Protein AF-A0A5N5KCK0-F1 (afdb_monomer_lite)

Foldseek 3Di:
DDDDDDDDDDDDDDDDDDDDDDDDDDDDDDDDDDDDDDDDDDDDDDDDDDDDDDDDDDPPQDAAPVRHGDPQDWADDPPPPDPDDTHSYPVVNVVCCLVPVDDPVRQDFAADPDPPDPRRVPTDSDVVVVLCCCCPVVVAPADDPPDDDDLVSNVSGPQDLQWHADNPPRDIDGCVPQNQADPPPRDGHDPSSNCCNVVVPDDDDD

Secondary structure (DSSP, 8-state):
--------------------PPP------PPPPP-------------PPP------------B-TTS-B--SPPB---STT--PPPBSSHHHHHHHHHHHTS-TTTS--B----TT-GGGSS-BSSHHHHHHHHHHTS-BS-PPTT-PPPHHHHHTSB--SSEEE-TTT--EEEHHHHTTB-TTT-PBPPHHHHHHHHTT------

Structure (mmCIF, N/CA/C/O backbone):
data_AF-A0A5N5KCK0-F1
#
_entry.id   AF-A0A5N5KCK0-F1
#
loop_
_atom_site.group_PDB
_atom_site.id
_atom_site.type_symbol
_atom_site.label_atom_id
_atom_site.label_alt_id
_atom_site.label_comp_id
_atom_site.label_asym_id
_atom_site.label_entity_id
_atom_site.label_seq_id
_atom_site.pdbx_PDB_ins_code
_atom_site.Cartn_x
_atom_site.Cartn_y
_atom_site.Cartn_z
_atom_site.occupancy
_atom_site.B_iso_or_equiv
_atom_site.auth_seq_id
_atom_site.auth_comp_id
_atom_site.auth_asym_id
_atom_site.auth_atom_id
_atom_site.pdbx_PDB_model_num
ATOM 1 N N . MET A 1 1 ? -25.016 -56.197 -33.852 1.00 43.62 1 MET A N 1
ATOM 2 C CA . MET A 1 1 ? -23.720 -56.882 -34.022 1.00 43.62 1 MET A CA 1
ATOM 3 C C . MET A 1 1 ? -22.843 -56.450 -32.868 1.00 43.62 1 MET A C 1
ATOM 5 O O . MET A 1 1 ? -22.454 -55.293 -32.803 1.00 43.62 1 MET A O 1
ATOM 9 N N . SER A 1 2 ? -22.693 -57.353 -31.906 1.00 43.19 2 SER A N 1
ATOM 10 C CA . SER A 1 2 ? -21.819 -57.248 -30.739 1.00 43.19 2 SER A CA 1
ATOM 11 C C . SER A 1 2 ? -20.346 -57.239 -31.143 1.00 43.19 2 SER A C 1
ATOM 13 O O . SER A 1 2 ? -20.005 -57.917 -32.108 1.00 43.19 2 SER A O 1
ATOM 15 N N . SER A 1 3 ? -19.508 -56.532 -30.380 1.00 45.16 3 SER A N 1
ATOM 16 C CA . SER A 1 3 ? -18.059 -56.750 -30.138 1.00 45.16 3 SER A CA 1
ATOM 17 C C . SER A 1 3 ? -17.631 -55.660 -29.137 1.00 45.16 3 SER A C 1
ATOM 19 O O . SER A 1 3 ? -17.661 -54.486 -29.485 1.00 45.16 3 SER A O 1
ATOM 21 N N . HIS A 1 4 ? -17.649 -55.908 -27.825 1.00 38.50 4 HIS A N 1
ATOM 22 C CA . HIS A 1 4 ? -16.570 -56.455 -26.981 1.00 38.50 4 HIS A CA 1
ATOM 23 C C . HIS A 1 4 ? -15.193 -55.766 -27.111 1.00 38.50 4 HIS A C 1
ATOM 25 O O . HIS A 1 4 ? -14.513 -55.911 -28.117 1.00 38.50 4 HIS A O 1
ATOM 31 N N . GLU A 1 5 ? -14.847 -55.080 -26.008 1.00 37.56 5 GLU A N 1
ATOM 32 C CA . GLU A 1 5 ? -13.595 -55.151 -25.225 1.00 37.56 5 GLU A CA 1
ATOM 33 C C . GLU A 1 5 ? -12.282 -54.578 -25.786 1.00 37.56 5 GLU A C 1
ATOM 35 O O . GLU A 1 5 ? -11.741 -55.053 -26.774 1.00 37.56 5 GLU A O 1
ATOM 40 N N . ALA A 1 6 ? -11.691 -53.631 -25.041 1.00 41.75 6 ALA A N 1
ATOM 41 C CA . ALA A 1 6 ? -10.519 -53.918 -24.200 1.00 41.75 6 ALA A CA 1
ATOM 42 C C . ALA A 1 6 ? -10.156 -52.707 -23.318 1.00 41.75 6 ALA A C 1
ATOM 44 O O . ALA A 1 6 ? -9.827 -51.624 -23.803 1.00 41.75 6 ALA A O 1
ATOM 45 N N . SER A 1 7 ? -10.210 -52.926 -22.006 1.00 42.09 7 SER A N 1
ATOM 46 C CA . SER A 1 7 ? -9.616 -52.089 -20.965 1.00 42.09 7 SER A CA 1
ATOM 47 C C . SER A 1 7 ? -8.127 -52.415 -20.843 1.00 42.09 7 SER A C 1
ATOM 49 O O . SER A 1 7 ? -7.776 -53.592 -20.805 1.00 42.09 7 SER A O 1
ATOM 51 N N . SER A 1 8 ? -7.270 -51.405 -20.689 1.00 43.47 8 SER A N 1
ATOM 52 C CA . SER A 1 8 ? -5.864 -51.605 -20.312 1.00 43.47 8 SER A CA 1
ATOM 53 C C . SER A 1 8 ? -5.557 -50.837 -19.032 1.00 43.47 8 SER A C 1
ATOM 55 O O . SER A 1 8 ? -5.426 -49.615 -19.044 1.00 43.47 8 SER A O 1
ATOM 57 N N . SER A 1 9 ? -5.487 -51.607 -17.944 1.00 37.81 9 SER A N 1
ATOM 58 C CA . SER A 1 9 ? -4.975 -51.246 -16.620 1.00 37.81 9 SER A CA 1
ATOM 59 C C . SER A 1 9 ? -3.484 -50.926 -16.702 1.00 37.81 9 SER A C 1
ATOM 61 O O . SER A 1 9 ? -2.736 -51.669 -17.342 1.00 37.81 9 SER A O 1
ATOM 63 N N . TRP A 1 10 ? -3.043 -49.855 -16.043 1.00 48.47 10 TRP A N 1
ATOM 64 C CA . TRP A 1 10 ? -1.626 -49.604 -15.779 1.00 48.47 10 TRP A CA 1
ATOM 65 C C . TRP A 1 10 ? -1.415 -49.655 -14.268 1.00 48.47 10 TRP A C 1
ATOM 67 O O . TRP A 1 10 ? -1.525 -48.651 -13.568 1.00 48.47 10 TRP A O 1
ATOM 77 N N . ASP A 1 11 ? -1.137 -50.855 -13.771 1.00 38.81 11 ASP A N 1
ATOM 78 C CA . ASP A 1 11 ? -0.607 -51.079 -12.434 1.00 38.81 11 ASP A CA 1
ATOM 79 C C . ASP A 1 11 ? 0.908 -50.849 -12.460 1.00 38.81 11 ASP A C 1
ATOM 81 O O . ASP A 1 11 ? 1.637 -51.522 -13.188 1.00 38.81 11 ASP A O 1
ATOM 85 N N . ALA A 1 12 ? 1.394 -49.911 -11.652 1.00 39.31 12 ALA A N 1
ATOM 86 C CA . ALA A 1 12 ? 2.799 -49.853 -11.263 1.00 39.31 12 ALA A CA 1
ATOM 87 C C . ALA A 1 12 ? 2.918 -49.201 -9.883 1.00 39.31 12 ALA A C 1
ATOM 89 O O . ALA A 1 12 ? 3.093 -47.993 -9.733 1.00 39.31 12 ALA A O 1
ATOM 90 N N . SER A 1 13 ? 2.797 -50.037 -8.854 1.00 40.66 13 SER A N 1
ATOM 91 C CA . SER A 1 13 ? 3.232 -49.729 -7.498 1.00 40.66 13 SER A CA 1
ATOM 92 C C . SER A 1 13 ? 4.758 -49.623 -7.463 1.00 40.66 13 SER A C 1
ATOM 94 O O . SER A 1 13 ? 5.464 -50.488 -7.979 1.00 40.66 13 SER A O 1
ATOM 96 N N . SER A 1 14 ? 5.293 -48.591 -6.818 1.00 42.50 14 SER A N 1
ATOM 97 C CA . SER A 1 14 ? 6.683 -48.574 -6.357 1.00 42.50 14 SER A CA 1
ATOM 98 C C . SER A 1 14 ? 6.743 -47.841 -5.024 1.00 42.50 14 SER A C 1
ATOM 100 O O . SER A 1 14 ? 6.678 -46.615 -4.957 1.00 42.50 14 SER A O 1
ATOM 102 N N . SER A 1 15 ? 6.790 -48.660 -3.971 1.00 40.00 15 SER A N 1
ATOM 103 C CA . SER A 1 15 ? 7.061 -48.282 -2.587 1.00 40.00 15 SER A CA 1
ATOM 104 C C . SER A 1 15 ? 8.469 -47.705 -2.493 1.00 40.00 15 SER A C 1
ATOM 106 O O . SER A 1 15 ? 9.423 -48.340 -2.941 1.00 40.00 15 SER A O 1
ATOM 108 N N . TRP A 1 16 ? 8.608 -46.528 -1.897 1.00 48.31 16 TRP A N 1
ATOM 109 C CA . TRP A 1 16 ? 9.876 -46.057 -1.357 1.00 48.31 16 TRP A CA 1
ATOM 110 C C . TRP A 1 16 ? 9.669 -45.838 0.138 1.00 48.31 16 TRP A C 1
ATOM 112 O O . TRP A 1 16 ? 9.315 -44.765 0.615 1.00 48.31 16 TRP A O 1
ATOM 122 N N . ASP A 1 17 ? 9.854 -46.926 0.876 1.00 40.00 17 ASP A N 1
ATOM 123 C CA . ASP A 1 17 ? 10.099 -46.884 2.305 1.00 40.00 17 ASP A CA 1
ATOM 124 C C . ASP A 1 17 ? 11.482 -46.270 2.535 1.00 40.00 17 ASP A C 1
ATOM 126 O O . ASP A 1 17 ? 12.502 -46.802 2.093 1.00 40.00 17 ASP A O 1
ATOM 130 N N . THR A 1 18 ? 11.549 -45.151 3.251 1.00 45.66 18 THR A N 1
ATOM 131 C CA . THR A 1 18 ? 12.770 -44.766 3.967 1.00 45.66 18 THR A CA 1
ATOM 132 C C . THR A 1 18 ? 12.380 -44.003 5.221 1.00 45.66 18 THR A C 1
ATOM 134 O O . THR A 1 18 ? 12.261 -42.781 5.246 1.00 45.66 18 THR A O 1
ATOM 137 N N . SER A 1 19 ? 12.155 -44.771 6.281 1.00 40.19 19 SER A N 1
ATOM 138 C CA . SER A 1 19 ? 12.110 -44.261 7.645 1.00 40.19 19 SER A CA 1
ATOM 139 C C . SER A 1 19 ? 13.536 -43.942 8.098 1.00 40.19 19 SER A C 1
ATOM 141 O O . SER A 1 19 ? 14.430 -44.778 7.989 1.00 40.19 19 SER A O 1
ATOM 143 N N . SER A 1 20 ? 13.772 -42.747 8.630 1.00 43.94 20 SER A N 1
ATOM 144 C CA . SER A 1 20 ? 14.965 -42.450 9.428 1.00 43.94 20 SER A CA 1
ATOM 145 C C . SER A 1 20 ? 14.540 -41.579 10.598 1.00 43.94 20 SER A C 1
ATOM 147 O O . SER A 1 20 ? 14.315 -40.376 10.473 1.00 43.94 20 SER A O 1
ATOM 149 N N . ALA A 1 21 ? 14.349 -42.266 11.721 1.00 39.97 21 ALA A N 1
ATOM 150 C CA . ALA A 1 21 ? 14.140 -41.700 13.036 1.00 39.97 21 ALA A CA 1
ATOM 151 C C . ALA A 1 21 ? 15.379 -40.886 13.425 1.00 39.97 21 ALA A C 1
ATOM 153 O O . ALA A 1 21 ? 16.490 -41.414 13.435 1.00 39.97 21 ALA A O 1
ATOM 154 N N . TRP A 1 22 ? 15.196 -39.603 13.725 1.00 52.78 22 TRP A N 1
ATOM 155 C CA . TRP A 1 22 ? 16.212 -38.823 14.415 1.00 52.78 22 TRP A CA 1
ATOM 156 C C . TRP A 1 22 ? 16.023 -39.037 15.914 1.00 52.78 22 TRP A C 1
ATOM 158 O O . TRP A 1 22 ? 14.957 -38.810 16.484 1.00 52.78 22 TRP A O 1
ATOM 168 N N . ASP A 1 23 ? 17.085 -39.576 16.488 1.00 37.91 23 ASP A N 1
ATOM 169 C CA . ASP A 1 23 ? 17.237 -40.017 17.860 1.00 37.91 23 ASP A CA 1
ATOM 170 C C . ASP A 1 23 ? 17.065 -38.848 18.845 1.00 37.91 23 ASP A C 1
ATOM 172 O O . ASP A 1 23 ? 17.662 -37.775 18.704 1.00 37.91 23 ASP A O 1
ATOM 176 N N . THR A 1 24 ? 16.211 -39.051 19.845 1.00 43.38 24 THR A N 1
ATOM 177 C CA . THR A 1 24 ? 15.967 -38.125 20.952 1.00 43.38 24 THR A CA 1
ATOM 178 C C . THR A 1 24 ? 17.112 -38.191 21.962 1.00 43.38 24 THR A C 1
ATOM 180 O O . THR A 1 24 ? 17.045 -38.912 22.957 1.00 43.38 24 THR A O 1
ATOM 183 N N . GLY A 1 25 ? 18.146 -37.381 21.740 1.00 37.12 25 GLY A N 1
ATOM 184 C CA . GLY A 1 25 ? 19.196 -37.118 22.723 1.00 37.12 25 GLY A CA 1
ATOM 185 C C . GLY A 1 25 ? 18.712 -36.191 23.844 1.00 37.12 25 GLY A C 1
ATOM 186 O O . GLY A 1 25 ? 18.779 -34.969 23.729 1.00 37.12 25 GLY A O 1
ATOM 187 N N . SER A 1 26 ? 18.233 -36.780 24.939 1.00 42.47 26 SER A N 1
ATOM 188 C CA . SER A 1 26 ? 17.899 -36.112 26.202 1.00 42.47 26 SER A CA 1
ATOM 189 C C . SER A 1 26 ? 19.174 -35.675 26.940 1.00 42.47 26 SER A C 1
ATOM 191 O O . SER A 1 26 ? 19.796 -36.480 27.631 1.00 42.47 26 SER A O 1
ATOM 193 N N . PHE A 1 27 ? 19.569 -34.404 26.818 1.00 41.22 27 PHE A N 1
ATOM 194 C CA . PHE A 1 27 ? 20.686 -33.837 27.583 1.00 41.22 27 PHE A CA 1
ATOM 195 C C . PHE A 1 27 ? 20.170 -33.217 28.888 1.00 41.22 27 PHE A C 1
ATOM 197 O O . PHE A 1 27 ? 19.678 -32.090 28.926 1.00 41.22 27 PHE A O 1
ATOM 204 N N . THR A 1 28 ? 20.263 -33.974 29.977 1.00 42.94 28 THR A N 1
ATOM 205 C CA . THR A 1 28 ? 20.042 -33.480 31.339 1.00 42.94 28 THR A CA 1
ATOM 206 C C . THR A 1 28 ? 21.207 -32.573 31.744 1.00 42.94 28 THR A C 1
ATOM 208 O O . THR A 1 28 ? 22.317 -33.054 31.963 1.00 42.94 28 THR A O 1
ATOM 211 N N . MET A 1 29 ? 20.974 -31.263 31.850 1.00 44.34 29 MET A N 1
ATOM 212 C CA . MET A 1 29 ? 21.910 -30.322 32.477 1.00 44.34 29 MET A CA 1
ATOM 213 C C . MET A 1 29 ? 21.582 -30.212 33.969 1.00 44.34 29 MET A C 1
ATOM 215 O O . MET A 1 29 ? 20.557 -29.644 34.341 1.00 44.34 29 MET A O 1
ATOM 219 N N . SER A 1 30 ? 22.447 -30.770 34.817 1.00 49.09 30 SER A N 1
ATOM 220 C CA . SER A 1 30 ? 22.435 -30.524 36.264 1.00 49.09 30 SE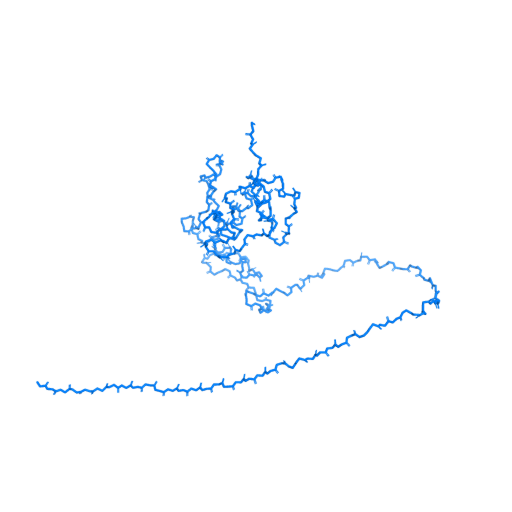R A CA 1
ATOM 221 C C . SER A 1 30 ? 23.170 -29.214 36.598 1.00 49.09 30 SER A C 1
ATOM 223 O O . SER A 1 30 ? 24.132 -28.870 35.908 1.00 49.09 30 SER A O 1
ATOM 225 N N . PRO A 1 31 ? 22.745 -28.480 37.644 1.00 50.94 31 PRO A N 1
ATOM 226 C CA . PRO A 1 31 ? 23.272 -27.158 37.983 1.00 50.94 31 PRO A CA 1
ATOM 227 C C . PRO A 1 31 ? 24.652 -27.231 38.655 1.00 50.94 31 PRO A C 1
ATOM 229 O O . PRO A 1 31 ? 24.859 -28.015 39.579 1.00 50.94 31 PRO A O 1
ATOM 232 N N . MET A 1 32 ? 25.583 -26.380 38.213 1.00 42.41 32 MET A N 1
ATOM 233 C CA . MET A 1 32 ? 26.880 -26.171 38.863 1.00 42.41 32 MET A CA 1
ATOM 234 C C . MET A 1 32 ? 26.748 -25.055 39.905 1.00 42.41 32 MET A C 1
ATOM 236 O O . MET A 1 32 ? 26.261 -23.968 39.600 1.00 42.41 32 MET A O 1
ATOM 240 N N . THR A 1 33 ? 27.138 -25.358 41.139 1.00 52.00 33 THR A N 1
ATOM 241 C CA . THR A 1 33 ? 27.108 -24.469 42.305 1.00 52.00 33 THR A CA 1
ATOM 242 C C . THR A 1 33 ? 28.334 -23.561 42.375 1.00 52.00 33 THR A C 1
ATOM 244 O O . THR A 1 33 ? 29.413 -23.920 41.909 1.00 52.00 33 THR A O 1
ATOM 247 N N . GLU A 1 34 ? 28.146 -22.405 43.007 1.00 43.56 34 GLU A N 1
ATOM 248 C CA . GLU A 1 34 ? 29.137 -21.355 43.244 1.00 43.56 34 GLU A CA 1
ATOM 249 C C . GLU A 1 34 ? 30.274 -21.795 44.176 1.00 43.56 34 GLU A C 1
ATOM 251 O O . GLU A 1 34 ? 30.011 -22.250 45.288 1.00 43.56 34 GLU A O 1
ATOM 256 N N . ALA A 1 35 ? 31.524 -21.598 43.752 1.00 41.66 35 ALA A N 1
ATOM 257 C CA . ALA A 1 35 ? 32.669 -21.320 44.621 1.00 41.66 35 ALA A CA 1
ATOM 258 C C . ALA A 1 35 ? 33.877 -20.883 43.771 1.00 41.66 35 ALA A C 1
ATOM 260 O O . ALA A 1 35 ? 34.086 -21.391 42.674 1.00 41.66 35 ALA A O 1
ATOM 261 N N . ASP A 1 36 ? 34.667 -19.964 44.324 1.00 37.56 36 ASP A N 1
ATOM 262 C CA . ASP A 1 36 ? 36.016 -19.560 43.897 1.00 37.56 36 ASP A CA 1
ATOM 263 C C . ASP A 1 36 ? 36.134 -18.518 42.775 1.00 37.56 36 ASP A C 1
ATOM 265 O O . ASP A 1 36 ? 36.860 -18.644 41.790 1.00 37.56 36 ASP A O 1
ATOM 269 N N . TYR A 1 37 ? 35.484 -17.381 43.020 1.00 41.72 37 TYR A N 1
ATOM 270 C CA . TYR A 1 37 ? 35.907 -16.084 42.504 1.00 41.72 37 TYR A CA 1
ATOM 271 C C . TYR A 1 37 ? 37.001 -15.520 43.423 1.00 41.72 37 TYR A C 1
ATOM 273 O O . TYR A 1 37 ? 36.675 -15.107 44.532 1.00 41.72 37 TYR A O 1
ATOM 281 N N . SER A 1 38 ? 38.276 -15.498 42.992 1.00 36.78 38 SER A N 1
ATOM 282 C CA . SER A 1 38 ? 39.170 -14.333 43.177 1.00 36.78 38 SER A CA 1
ATOM 283 C C . SER A 1 38 ? 40.634 -14.498 42.687 1.00 36.78 38 SER A C 1
ATOM 285 O O . SER A 1 38 ? 41.269 -15.529 42.878 1.00 36.78 38 SER A O 1
ATOM 287 N N . HIS A 1 39 ? 41.142 -13.369 42.157 1.00 40.81 39 HIS A N 1
ATOM 288 C CA . HIS A 1 39 ? 42.524 -12.832 42.125 1.00 40.81 39 HIS A CA 1
ATOM 289 C C . HIS A 1 39 ? 43.527 -13.156 40.990 1.00 40.81 39 HIS A C 1
ATOM 291 O O . HIS A 1 39 ? 44.186 -14.189 41.003 1.00 40.81 39 HIS A O 1
ATOM 297 N N . ALA A 1 40 ? 43.740 -12.162 40.100 1.00 38.53 40 ALA A N 1
ATOM 298 C CA . ALA A 1 40 ? 44.985 -11.367 39.874 1.00 38.53 40 ALA A CA 1
ATOM 299 C C . ALA A 1 40 ? 44.838 -10.542 38.556 1.00 38.53 40 ALA A C 1
ATOM 301 O O . ALA A 1 40 ? 44.504 -11.120 37.528 1.00 38.53 40 ALA A O 1
ATOM 302 N N . ASP A 1 41 ? 44.751 -9.197 38.560 1.00 32.25 41 ASP A N 1
ATOM 303 C CA . ASP A 1 41 ? 45.839 -8.174 38.488 1.00 32.25 41 ASP A CA 1
ATOM 304 C C . ASP A 1 41 ? 46.683 -8.249 37.183 1.00 32.25 41 ASP A C 1
ATOM 306 O O . ASP A 1 41 ? 47.111 -9.337 36.828 1.00 32.25 41 ASP A O 1
ATOM 310 N N . SER A 1 42 ? 47.011 -7.225 36.378 1.00 36.16 42 SER A N 1
ATOM 311 C CA . SER A 1 42 ? 46.746 -5.779 36.285 1.00 36.16 42 SER A CA 1
ATOM 312 C C . SER A 1 42 ? 47.060 -5.268 34.855 1.00 36.16 42 SER A C 1
ATOM 314 O O . SER A 1 42 ? 47.842 -5.848 34.109 1.00 36.16 42 SER A O 1
ATOM 316 N N . SER A 1 43 ? 46.414 -4.152 34.497 1.00 43.03 43 SER A N 1
ATOM 317 C CA . SER A 1 43 ? 46.817 -3.054 33.590 1.00 43.03 43 SER A CA 1
ATOM 318 C C . SER A 1 43 ? 47.783 -3.270 32.404 1.00 43.03 43 SER A C 1
ATOM 320 O O . SER A 1 43 ? 48.988 -3.404 32.592 1.00 43.03 43 SER A O 1
ATOM 322 N N . PHE A 1 44 ? 47.300 -2.955 31.191 1.00 33.09 44 PHE A N 1
ATOM 323 C CA . PHE A 1 44 ? 48.036 -2.075 30.266 1.00 33.09 44 PHE A CA 1
ATOM 324 C C . PHE A 1 44 ? 47.068 -1.292 29.360 1.00 33.09 44 PHE A C 1
ATOM 326 O O . PHE A 1 44 ? 46.361 -1.856 28.529 1.00 33.09 44 PHE A O 1
ATOM 333 N N . TYR A 1 45 ? 47.020 0.027 29.544 1.00 38.69 45 TYR A N 1
ATOM 334 C CA . TYR A 1 45 ? 46.356 0.961 28.636 1.00 38.69 45 TYR A CA 1
ATOM 335 C C . TYR A 1 45 ? 47.249 1.230 27.413 1.00 38.69 45 TYR A C 1
ATOM 337 O O . TYR A 1 45 ? 48.464 1.357 27.547 1.00 38.69 45 TYR A O 1
ATOM 345 N N . SER A 1 46 ? 46.592 1.499 26.278 1.00 39.09 46 SER A N 1
ATOM 346 C CA . SER A 1 46 ? 47.075 2.244 25.095 1.00 39.09 46 SER A CA 1
ATOM 347 C C . SER A 1 46 ? 47.629 1.438 23.913 1.00 39.09 46 SER A C 1
ATOM 349 O O . SER A 1 46 ? 48.825 1.176 23.828 1.00 39.09 46 SER A O 1
ATOM 351 N N . ARG A 1 47 ? 46.783 1.238 22.891 1.00 36.19 47 ARG A N 1
ATOM 352 C CA . ARG A 1 47 ? 47.066 1.724 21.523 1.00 36.19 47 ARG A CA 1
ATOM 353 C C . ARG A 1 47 ? 45.831 1.610 20.625 1.00 36.19 47 ARG A C 1
ATOM 355 O O . ARG A 1 47 ? 45.443 0.522 20.215 1.00 36.19 47 ARG A O 1
ATOM 362 N N . SER A 1 48 ? 45.239 2.758 20.304 1.00 38.25 48 SER A N 1
ATOM 363 C CA . SER A 1 48 ? 44.297 2.916 19.195 1.00 38.25 48 SER A CA 1
ATOM 364 C C . SER A 1 48 ? 45.003 2.623 17.866 1.00 38.25 48 SER A C 1
ATOM 366 O O . SER A 1 48 ? 46.058 3.215 17.620 1.00 38.25 48 SER A O 1
ATOM 368 N N . PRO A 1 49 ? 44.448 1.782 16.979 1.00 39.69 49 PRO A N 1
ATOM 369 C CA . PRO A 1 49 ? 44.852 1.755 15.583 1.00 39.69 49 PRO A CA 1
ATOM 370 C C . PRO A 1 49 ? 44.192 2.924 14.848 1.00 39.69 49 PRO A C 1
ATOM 372 O O . PRO A 1 49 ? 42.976 3.111 14.884 1.00 39.69 49 PRO A O 1
ATOM 375 N N . THR A 1 50 ? 45.032 3.724 14.210 1.00 35.53 50 THR A N 1
ATOM 376 C CA . THR A 1 50 ? 44.699 4.768 13.245 1.00 35.53 50 THR A CA 1
ATOM 377 C C . THR A 1 50 ? 43.776 4.226 12.154 1.00 35.53 50 THR A C 1
ATOM 379 O O . THR A 1 50 ? 44.080 3.205 11.537 1.00 35.53 50 THR A O 1
ATOM 382 N N . TYR A 1 51 ? 42.665 4.914 11.887 1.00 41.12 51 TYR A N 1
ATOM 383 C CA . TYR A 1 51 ? 41.912 4.699 10.658 1.00 41.12 51 TYR A CA 1
ATOM 384 C C . TYR A 1 51 ? 42.728 5.308 9.512 1.00 41.12 51 TYR A C 1
ATOM 386 O O . TYR A 1 51 ? 42.756 6.518 9.321 1.00 41.12 51 TYR A O 1
ATOM 394 N N . GLU A 1 52 ? 43.426 4.467 8.760 1.00 31.83 52 GLU A N 1
ATOM 395 C CA . GLU A 1 52 ? 43.836 4.818 7.407 1.00 31.83 52 GLU A CA 1
ATOM 396 C C . GLU A 1 52 ? 43.051 3.952 6.430 1.00 31.83 52 GLU A C 1
ATOM 398 O O . GLU A 1 52 ? 42.880 2.743 6.590 1.00 31.83 52 GLU A O 1
ATOM 403 N N . THR A 1 53 ? 42.485 4.651 5.460 1.00 46.75 53 THR A N 1
ATOM 404 C CA . THR A 1 53 ? 41.623 4.189 4.384 1.00 46.75 53 THR A CA 1
ATOM 405 C C . THR A 1 53 ? 42.161 2.958 3.667 1.00 46.75 53 THR A C 1
ATOM 407 O O . THR A 1 53 ? 43.230 3.008 3.067 1.00 46.75 53 THR A O 1
ATOM 410 N N . ASN A 1 54 ? 41.342 1.911 3.592 1.00 37.16 54 ASN A N 1
ATOM 411 C CA . ASN A 1 54 ? 41.320 1.024 2.436 1.00 37.16 54 ASN A CA 1
ATOM 412 C C . ASN A 1 54 ? 39.872 0.638 2.131 1.00 37.16 54 ASN A C 1
ATOM 414 O O . ASN A 1 54 ? 39.168 0.083 2.973 1.00 37.16 54 ASN A O 1
ATOM 418 N N . GLY A 1 55 ? 39.421 0.991 0.926 1.00 44.59 55 GLY A N 1
ATOM 419 C CA . GLY A 1 55 ? 38.109 0.646 0.396 1.00 44.59 55 GLY A CA 1
ATOM 420 C C . GLY A 1 55 ? 37.974 -0.863 0.218 1.00 44.59 55 GLY A C 1
ATOM 421 O O . GLY A 1 55 ? 38.284 -1.398 -0.841 1.00 44.59 55 GLY A O 1
ATOM 422 N N . GLY A 1 56 ? 37.498 -1.542 1.257 1.00 32.31 56 GLY A N 1
ATOM 423 C CA . GLY A 1 56 ? 36.959 -2.892 1.171 1.00 32.31 56 GLY A CA 1
ATOM 424 C C . GLY A 1 56 ? 35.496 -2.806 0.758 1.00 32.31 56 GLY A C 1
ATOM 425 O O . GLY A 1 56 ? 34.643 -2.407 1.542 1.00 32.31 56 GLY A O 1
ATOM 426 N N . TYR A 1 57 ? 35.211 -3.128 -0.497 1.00 40.47 57 TYR A N 1
ATOM 427 C CA . TYR A 1 57 ? 33.857 -3.354 -0.981 1.00 40.47 57 TYR A CA 1
ATOM 428 C C . TYR A 1 57 ? 33.242 -4.512 -0.178 1.00 40.47 57 TYR A C 1
ATOM 430 O O . TYR A 1 57 ? 33.753 -5.631 -0.182 1.00 40.47 57 TYR A O 1
ATOM 438 N N . ASP A 1 58 ? 32.147 -4.248 0.532 1.00 42.50 58 ASP A N 1
ATOM 439 C CA . ASP A 1 58 ? 31.394 -5.281 1.238 1.00 42.50 58 ASP A CA 1
ATOM 440 C C . ASP A 1 58 ? 30.884 -6.334 0.244 1.00 42.50 58 ASP A C 1
ATOM 442 O O . ASP A 1 58 ? 29.931 -6.111 -0.514 1.00 42.50 58 ASP A O 1
ATOM 446 N N . THR A 1 59 ? 31.512 -7.510 0.259 1.00 48.62 59 THR A N 1
ATOM 447 C CA . THR A 1 59 ? 31.000 -8.715 -0.401 1.00 48.62 59 THR A CA 1
ATOM 448 C C . THR A 1 59 ? 29.883 -9.274 0.470 1.00 48.62 59 THR A C 1
ATOM 450 O O . THR A 1 59 ? 30.055 -10.216 1.236 1.00 48.62 59 THR A O 1
ATOM 453 N N . THR A 1 60 ? 28.714 -8.642 0.392 1.00 51.22 60 THR A N 1
ATOM 454 C CA . THR A 1 60 ? 27.481 -9.230 0.913 1.00 51.22 60 THR A CA 1
ATOM 455 C C . THR A 1 60 ? 27.009 -10.275 -0.090 1.00 51.22 60 THR A C 1
ATOM 457 O O . THR A 1 60 ? 26.503 -9.940 -1.161 1.00 51.22 60 THR A O 1
ATOM 460 N N . THR A 1 61 ? 27.207 -11.553 0.239 1.00 53.31 61 THR A N 1
ATOM 461 C CA . THR A 1 61 ? 26.644 -12.693 -0.493 1.00 53.31 61 THR A CA 1
ATOM 462 C C . THR A 1 61 ? 25.127 -12.532 -0.553 1.00 53.31 61 THR A C 1
ATOM 464 O O . THR A 1 61 ? 24.419 -12.774 0.424 1.00 53.31 61 THR A O 1
ATOM 467 N N . SER A 1 62 ? 24.607 -12.053 -1.683 1.00 60.97 62 SER A N 1
ATOM 468 C CA . SER A 1 62 ? 23.168 -11.961 -1.893 1.00 60.97 62 SER A CA 1
ATOM 469 C C . SER A 1 62 ? 22.645 -13.336 -2.285 1.00 60.97 62 SER A C 1
ATOM 471 O O . SER A 1 62 ? 23.127 -13.919 -3.251 1.00 60.97 62 SER A O 1
ATOM 473 N N . TYR A 1 63 ? 21.668 -13.850 -1.551 1.00 63.25 63 TYR A N 1
ATOM 474 C CA . TYR A 1 63 ? 20.915 -15.041 -1.930 1.00 63.25 63 TYR A CA 1
ATOM 475 C C . TYR A 1 63 ? 19.866 -14.678 -2.991 1.00 63.25 63 TYR A C 1
ATOM 477 O O . TYR A 1 63 ? 19.315 -13.570 -2.986 1.00 63.25 63 TYR A O 1
ATOM 485 N N . ASP A 1 64 ? 19.603 -15.589 -3.925 1.00 62.66 64 ASP A N 1
ATOM 486 C CA . ASP A 1 64 ? 18.501 -15.447 -4.873 1.00 62.66 64 ASP A CA 1
ATOM 487 C C . ASP A 1 64 ? 17.134 -15.747 -4.214 1.00 62.66 64 ASP A C 1
ATOM 489 O O . ASP A 1 64 ? 17.036 -16.043 -3.021 1.00 62.66 64 ASP A O 1
ATOM 493 N N . ALA A 1 65 ? 16.048 -15.647 -4.988 1.00 59.66 65 ALA A N 1
ATOM 494 C CA . ALA A 1 65 ? 14.693 -15.927 -4.498 1.00 59.66 65 ALA A CA 1
ATOM 495 C C . ALA A 1 65 ? 14.468 -17.401 -4.088 1.00 59.66 65 ALA A C 1
ATOM 497 O O . ALA A 1 65 ? 13.461 -17.689 -3.446 1.00 59.66 65 ALA A O 1
ATOM 498 N N . ASN A 1 66 ? 15.399 -18.300 -4.428 1.00 65.00 66 ASN A N 1
ATOM 499 C CA . ASN A 1 66 ? 15.396 -19.725 -4.095 1.00 65.00 66 ASN A CA 1
ATOM 500 C C . ASN A 1 66 ? 16.411 -20.075 -2.986 1.00 65.00 66 ASN A C 1
ATOM 502 O O . ASN A 1 66 ? 16.581 -21.248 -2.668 1.00 65.00 66 ASN A O 1
ATOM 506 N N . GLY A 1 67 ? 17.087 -19.084 -2.390 1.00 62.09 67 GLY A N 1
ATOM 507 C CA . GLY A 1 67 ? 18.096 -19.303 -1.351 1.00 62.09 67 GLY A CA 1
ATOM 508 C C . GLY A 1 67 ? 19.460 -19.776 -1.870 1.00 62.09 67 GLY A C 1
ATOM 509 O O . GLY A 1 67 ? 20.310 -20.147 -1.063 1.00 62.09 67 GLY A O 1
ATOM 510 N N . VAL A 1 68 ? 19.697 -19.749 -3.184 1.00 62.47 68 VAL A N 1
ATOM 511 C CA . VAL A 1 68 ? 20.984 -20.108 -3.791 1.00 62.47 68 VAL A CA 1
ATOM 512 C C . VAL A 1 68 ? 21.943 -18.913 -3.684 1.00 62.47 68 VAL A C 1
ATOM 514 O O . VAL A 1 68 ? 21.539 -17.781 -3.987 1.00 62.47 68 VAL A O 1
ATOM 517 N N . PRO A 1 69 ? 23.203 -19.114 -3.249 1.00 61.72 69 PRO A N 1
ATOM 518 C CA . PRO A 1 69 ? 24.226 -18.074 -3.285 1.00 61.72 69 PRO A CA 1
ATOM 519 C C . PRO A 1 69 ? 24.352 -17.519 -4.705 1.00 61.72 69 PRO A C 1
ATOM 521 O O . PRO A 1 69 ? 24.528 -18.269 -5.659 1.00 61.72 69 PRO A O 1
ATOM 524 N N . ASN A 1 70 ? 24.219 -16.205 -4.872 1.00 63.06 70 ASN A N 1
ATOM 525 C CA . ASN A 1 70 ? 24.411 -15.600 -6.180 1.00 63.06 70 ASN A CA 1
ATOM 526 C C . ASN A 1 70 ? 25.907 -15.662 -6.525 1.00 63.06 70 ASN A C 1
ATOM 528 O O . ASN A 1 70 ? 26.708 -15.012 -5.853 1.00 63.06 70 ASN A O 1
ATOM 532 N N . ASP A 1 71 ? 26.272 -16.401 -7.575 1.00 66.25 71 ASP A N 1
ATOM 533 C CA . ASP A 1 71 ? 27.650 -16.561 -8.082 1.00 66.25 71 ASP A CA 1
ATOM 534 C C . ASP A 1 71 ? 28.267 -15.252 -8.645 1.00 66.25 71 ASP A C 1
ATOM 536 O O . ASP A 1 71 ? 29.097 -15.269 -9.551 1.00 66.25 71 ASP A O 1
ATOM 540 N N . GLY A 1 72 ? 27.812 -14.079 -8.193 1.00 73.44 72 GLY A N 1
ATOM 541 C CA . GLY A 1 72 ? 28.157 -12.777 -8.766 1.00 73.44 72 GLY A CA 1
ATOM 542 C C . GLY A 1 72 ? 27.500 -12.514 -10.125 1.00 73.44 72 GLY A C 1
ATOM 543 O O . GLY A 1 72 ? 27.877 -11.566 -10.818 1.00 73.44 72 GLY A O 1
ATOM 544 N N . ARG A 1 73 ? 26.515 -13.328 -10.531 1.00 84.50 73 ARG A N 1
ATOM 545 C CA . ARG A 1 73 ? 25.821 -13.171 -11.812 1.00 84.50 73 ARG A CA 1
ATOM 546 C C . ARG A 1 73 ? 24.860 -11.983 -11.750 1.00 84.50 73 ARG A C 1
ATOM 548 O O . ARG A 1 73 ? 23.872 -11.986 -11.017 1.00 84.50 73 ARG A O 1
ATOM 555 N N . LEU A 1 74 ? 25.134 -10.979 -12.580 1.00 92.62 74 LEU A N 1
ATOM 556 C CA . LEU A 1 74 ? 24.280 -9.805 -12.739 1.00 92.62 74 LEU A CA 1
ATOM 557 C C . LEU A 1 74 ? 23.054 -10.120 -13.613 1.00 92.62 74 LEU A C 1
ATOM 559 O O . LEU A 1 74 ? 23.124 -10.895 -14.566 1.00 92.62 74 LEU A O 1
ATOM 563 N N . TYR A 1 75 ? 21.932 -9.476 -13.306 1.00 93.50 75 TYR A N 1
ATOM 564 C CA . TYR A 1 75 ? 20.663 -9.600 -14.018 1.00 93.50 75 TYR A CA 1
ATOM 565 C C . TYR A 1 75 ? 20.497 -8.433 -14.995 1.00 93.50 75 TYR A C 1
ATOM 567 O O . TYR A 1 75 ? 20.470 -7.279 -14.577 1.00 93.50 75 TYR A O 1
ATOM 575 N N . VAL A 1 76 ? 20.372 -8.707 -16.291 1.00 94.62 76 VAL A N 1
ATOM 576 C CA . VAL A 1 76 ? 20.326 -7.675 -17.344 1.00 94.62 76 VAL A CA 1
ATOM 577 C C . VAL A 1 76 ? 18.905 -7.525 -17.885 1.00 94.62 76 VAL A C 1
ATOM 579 O O . VAL A 1 76 ? 18.180 -8.511 -18.010 1.00 94.62 76 VAL A O 1
ATOM 582 N N . CYS A 1 77 ? 18.497 -6.297 -18.214 1.00 97.00 77 CYS A N 1
ATOM 583 C CA . CYS A 1 77 ? 17.248 -6.076 -18.937 1.00 97.00 77 CYS A CA 1
ATOM 584 C C . CYS A 1 77 ? 17.418 -6.431 -20.418 1.00 97.00 77 CYS A C 1
ATOM 586 O O . CYS A 1 77 ? 18.339 -5.947 -21.066 1.00 97.00 77 CYS A O 1
ATOM 588 N N . LEU A 1 78 ? 16.516 -7.257 -20.952 1.00 95.81 78 LEU A N 1
ATOM 589 C CA . LEU A 1 78 ? 16.541 -7.710 -22.349 1.00 95.81 78 LEU A CA 1
ATOM 590 C C . LEU A 1 78 ? 15.530 -6.971 -23.243 1.00 95.81 78 LEU A C 1
ATOM 592 O O . LEU A 1 78 ? 15.312 -7.369 -24.384 1.00 95.81 78 LEU A O 1
ATOM 596 N N . ALA A 1 79 ? 14.874 -5.924 -22.733 1.00 95.25 79 ALA A N 1
ATOM 597 C CA . ALA A 1 79 ? 13.922 -5.151 -23.523 1.00 95.25 79 ALA A CA 1
ATOM 598 C C . ALA A 1 79 ? 14.640 -4.428 -24.683 1.00 95.25 79 ALA A C 1
ATOM 600 O O . ALA A 1 79 ? 15.704 -3.838 -24.457 1.00 95.25 79 ALA A O 1
ATOM 601 N N . PRO A 1 80 ? 14.076 -4.431 -25.908 1.00 95.38 80 PRO A N 1
ATOM 602 C CA . PRO A 1 80 ? 14.705 -3.798 -27.064 1.00 95.38 80 PRO A CA 1
ATOM 603 C C . PRO A 1 80 ? 15.064 -2.332 -26.788 1.00 95.38 80 PRO A C 1
ATOM 605 O O . PRO A 1 80 ? 14.213 -1.538 -26.391 1.00 95.38 80 PRO A O 1
ATOM 608 N N . GLY A 1 81 ? 16.337 -1.975 -26.972 1.00 94.19 81 GLY A N 1
ATOM 609 C CA . GLY A 1 81 ? 16.826 -0.605 -26.781 1.00 94.19 81 GLY A CA 1
ATOM 610 C C . GLY A 1 81 ? 16.984 -0.148 -25.324 1.00 94.19 81 GLY A C 1
ATOM 611 O O . GLY A 1 81 ? 17.352 1.005 -25.097 1.00 94.19 81 GLY A O 1
ATOM 612 N N . CYS A 1 82 ? 16.751 -1.010 -24.327 1.00 96.25 82 CYS A N 1
ATOM 613 C CA . CYS A 1 82 ? 16.992 -0.657 -22.931 1.00 96.25 82 CYS A CA 1
ATOM 614 C C . CYS A 1 82 ? 18.492 -0.678 -22.610 1.00 96.25 82 CYS A C 1
ATOM 616 O O . CYS A 1 82 ? 19.142 -1.714 -22.702 1.00 96.25 82 CYS A O 1
ATOM 618 N N . GLN A 1 83 ? 19.036 0.468 -22.196 1.00 94.50 83 GLN A N 1
ATOM 619 C CA . GLN A 1 83 ? 20.458 0.632 -21.856 1.00 94.50 83 GLN A CA 1
ATOM 620 C C . GLN A 1 83 ? 20.700 0.693 -20.340 1.00 94.50 83 GLN A C 1
ATOM 622 O O . GLN A 1 83 ? 21.712 1.222 -19.882 1.00 94.50 83 GLN A O 1
ATOM 627 N N . HIS A 1 84 ? 19.754 0.204 -19.534 1.00 95.06 84 HIS A N 1
ATOM 628 C CA . HIS A 1 84 ? 19.920 0.216 -18.086 1.00 95.06 84 HIS A CA 1
ATOM 629 C C . HIS A 1 84 ? 21.044 -0.737 -17.665 1.00 95.06 84 HIS A C 1
ATOM 631 O O . HIS A 1 84 ? 21.166 -1.848 -18.183 1.00 95.06 84 HIS A O 1
ATOM 637 N N . SER A 1 85 ? 21.847 -0.316 -16.688 1.00 94.19 85 SER A N 1
ATOM 638 C CA . SER A 1 85 ? 22.925 -1.139 -16.148 1.00 94.19 85 SER A CA 1
ATOM 639 C C . SER A 1 85 ? 22.400 -2.445 -15.527 1.00 94.19 85 SER A C 1
ATOM 641 O O . SER A 1 85 ? 21.266 -2.482 -15.029 1.00 94.19 85 SER A O 1
ATOM 643 N N . PRO A 1 86 ? 23.209 -3.521 -15.529 1.00 94.19 86 PRO A N 1
ATOM 644 C CA . PRO A 1 86 ? 22.839 -4.780 -14.896 1.00 94.19 86 PRO A CA 1
ATOM 645 C C . PRO A 1 86 ? 22.536 -4.623 -13.399 1.00 94.19 86 PRO A C 1
ATOM 647 O O . PRO A 1 86 ? 23.191 -3.873 -12.675 1.00 94.19 86 PRO A O 1
ATOM 650 N N . PHE A 1 87 ? 21.557 -5.378 -12.918 1.00 94.44 87 PHE A N 1
ATOM 651 C CA . PHE A 1 87 ? 21.118 -5.403 -11.530 1.00 94.44 87 PHE A CA 1
ATOM 652 C C . PHE A 1 87 ? 21.823 -6.506 -10.746 1.00 94.44 87 PHE A C 1
ATOM 654 O O . PHE A 1 87 ? 22.086 -7.588 -11.259 1.00 94.44 87 PHE A O 1
ATOM 661 N N . LYS A 1 88 ? 22.049 -6.274 -9.452 1.00 92.25 88 LYS A N 1
ATOM 662 C CA . LYS A 1 88 ? 22.577 -7.306 -8.544 1.00 92.25 88 LYS A CA 1
ATOM 663 C C . LYS A 1 88 ? 21.520 -8.329 -8.115 1.00 92.25 88 LYS A C 1
ATOM 665 O O . LYS A 1 88 ? 21.858 -9.435 -7.727 1.00 92.25 88 LYS A O 1
ATOM 670 N N . ARG A 1 89 ? 20.234 -7.954 -8.143 1.00 91.38 89 ARG A N 1
ATOM 671 C CA . ARG A 1 89 ? 19.116 -8.778 -7.658 1.00 91.38 89 ARG A CA 1
ATOM 672 C C . ARG A 1 89 ? 18.023 -8.892 -8.712 1.00 91.38 89 ARG A C 1
ATOM 674 O O . ARG A 1 89 ? 17.634 -7.885 -9.305 1.00 91.38 89 ARG A O 1
ATOM 681 N N . VAL A 1 90 ? 17.440 -10.085 -8.842 1.00 92.69 90 VAL A N 1
ATOM 682 C CA . VAL A 1 90 ? 16.304 -10.332 -9.747 1.00 92.69 90 VAL A CA 1
ATOM 683 C C . VAL A 1 90 ? 15.099 -9.440 -9.419 1.00 92.69 90 VAL A C 1
ATOM 685 O O . VAL A 1 90 ? 14.399 -8.984 -10.314 1.00 92.69 90 VAL A O 1
ATOM 688 N N . THR A 1 91 ? 14.899 -9.106 -8.139 1.00 92.50 91 THR A N 1
ATOM 689 C CA . THR A 1 91 ? 13.813 -8.225 -7.680 1.00 92.50 91 THR A CA 1
ATOM 690 C C . THR A 1 91 ? 13.972 -6.783 -8.149 1.00 92.50 91 THR A C 1
ATOM 692 O O . THR A 1 91 ? 12.976 -6.092 -8.362 1.00 92.50 91 THR A O 1
ATOM 695 N N . ASP A 1 92 ? 15.209 -6.312 -8.329 1.00 94.06 92 ASP A N 1
ATOM 696 C CA . ASP A 1 92 ? 15.449 -4.986 -8.891 1.00 94.06 92 ASP A CA 1
ATOM 697 C C . ASP A 1 92 ? 15.192 -4.981 -10.405 1.00 94.06 92 ASP A C 1
ATOM 699 O O . ASP A 1 92 ? 14.593 -4.020 -10.890 1.00 94.06 92 ASP A O 1
ATOM 703 N N . LEU A 1 93 ? 15.560 -6.059 -11.115 1.00 95.81 93 LEU A N 1
ATOM 704 C CA . LEU A 1 93 ? 15.261 -6.238 -12.541 1.00 95.81 93 LEU A CA 1
ATOM 705 C C . LEU A 1 93 ? 13.749 -6.324 -12.801 1.00 95.81 93 LEU A C 1
ATOM 707 O O . LEU A 1 93 ? 13.237 -5.582 -13.635 1.00 95.81 93 LEU A O 1
ATOM 711 N N . ASP A 1 94 ? 13.022 -7.171 -12.067 1.00 94.06 94 ASP A N 1
ATOM 712 C CA . ASP A 1 94 ? 11.559 -7.296 -12.174 1.00 94.06 94 ASP A CA 1
ATOM 713 C C . ASP A 1 94 ? 10.876 -5.939 -11.966 1.00 94.06 94 ASP A C 1
ATOM 715 O O . ASP A 1 94 ? 10.045 -5.490 -12.757 1.00 94.06 94 ASP A O 1
ATOM 719 N N . ARG A 1 95 ? 11.303 -5.224 -10.924 1.00 94.19 95 ARG A N 1
ATOM 720 C CA . ARG A 1 95 ? 10.794 -3.894 -10.613 1.00 94.19 95 ARG A CA 1
ATOM 721 C C . ARG A 1 95 ? 11.105 -2.878 -11.710 1.00 94.19 95 ARG A C 1
ATOM 723 O O . ARG A 1 95 ? 10.257 -2.023 -11.965 1.00 94.19 95 ARG A O 1
ATOM 730 N N . HIS A 1 96 ? 12.297 -2.932 -12.307 1.00 95.56 96 HIS A N 1
ATOM 731 C CA . HIS A 1 96 ? 12.666 -2.104 -13.453 1.00 95.56 96 HIS A CA 1
ATOM 732 C C . HIS A 1 96 ? 11.733 -2.389 -14.627 1.00 95.56 96 HIS A C 1
ATOM 734 O O . HIS A 1 96 ? 11.077 -1.460 -15.102 1.00 95.56 96 HIS A O 1
ATOM 740 N N . TYR A 1 97 ? 11.584 -3.661 -14.999 1.00 95.06 97 TYR A N 1
ATOM 741 C CA . TYR A 1 97 ? 10.752 -4.088 -16.117 1.00 95.06 97 TYR A CA 1
ATOM 742 C C . TYR A 1 97 ? 9.302 -3.615 -15.956 1.00 95.06 97 TYR A C 1
ATOM 744 O O . TYR A 1 97 ? 8.780 -2.912 -16.819 1.00 95.06 97 TYR A O 1
ATOM 752 N N . LYS A 1 98 ? 8.699 -3.861 -14.785 1.00 92.88 98 LYS A N 1
ATOM 753 C CA . LYS A 1 98 ? 7.334 -3.418 -14.448 1.00 92.88 98 LYS A CA 1
ATOM 754 C C . LYS A 1 98 ? 7.142 -1.901 -14.471 1.00 92.88 98 LYS A C 1
ATOM 756 O O . LYS A 1 98 ? 6.031 -1.432 -14.686 1.00 92.88 98 LYS A O 1
ATOM 761 N N . SER A 1 99 ? 8.188 -1.113 -14.214 1.00 92.50 99 SER A N 1
ATOM 762 C CA . SER A 1 99 ? 8.071 0.354 -14.223 1.00 92.50 99 SER A CA 1
ATOM 763 C C . SER A 1 99 ? 8.411 1.016 -15.551 1.00 92.50 99 SER A C 1
ATOM 765 O O . SER A 1 99 ? 7.821 2.051 -15.847 1.00 92.50 99 SER A O 1
ATOM 767 N N . VAL A 1 100 ? 9.358 0.457 -16.306 1.00 94.38 100 VAL A N 1
ATOM 768 C CA . VAL A 1 100 ? 9.933 1.091 -17.503 1.00 94.38 100 VAL A CA 1
ATOM 769 C C . VAL A 1 100 ? 9.344 0.512 -18.786 1.00 94.38 100 VAL A C 1
ATOM 771 O O . VAL A 1 100 ? 9.172 1.250 -19.748 1.00 94.38 100 VAL A O 1
ATOM 774 N N . HIS A 1 101 ? 9.028 -0.785 -18.808 1.00 94.44 101 HIS A N 1
ATOM 775 C CA . HIS A 1 101 ? 8.654 -1.492 -20.039 1.00 94.44 101 HIS A CA 1
ATOM 776 C C . HIS A 1 101 ? 7.182 -1.886 -20.114 1.00 94.44 101 HIS A C 1
ATOM 778 O O . HIS A 1 101 ? 6.694 -2.188 -21.196 1.00 94.44 101 HIS A O 1
ATOM 784 N N . VAL A 1 102 ? 6.464 -1.853 -18.995 1.00 93.25 102 VAL A N 1
ATOM 785 C CA . VAL A 1 102 ? 5.004 -1.988 -18.996 1.00 93.25 102 VAL A CA 1
ATOM 786 C C . VAL A 1 102 ? 4.396 -0.615 -19.288 1.00 93.25 102 VAL A C 1
ATOM 788 O O . VAL A 1 102 ? 4.872 0.393 -18.756 1.00 93.25 102 VAL A O 1
ATOM 791 N N . SER A 1 103 ? 3.371 -0.567 -20.139 1.00 91.62 103 SER A N 1
ATOM 792 C CA . SER A 1 103 ? 2.610 0.654 -20.420 1.00 91.62 103 SER A CA 1
ATOM 793 C C . SER A 1 103 ? 1.854 1.118 -19.165 1.00 91.62 103 SER A C 1
ATOM 795 O O . SER A 1 103 ? 1.581 0.330 -18.259 1.00 91.62 103 SER A O 1
ATOM 797 N N . ASP A 1 104 ? 1.486 2.395 -19.075 1.00 88.44 104 ASP A N 1
ATOM 798 C CA . ASP A 1 104 ? 0.675 2.874 -17.943 1.00 88.44 104 ASP A CA 1
ATOM 799 C C . ASP A 1 104 ? -0.760 2.314 -17.955 1.00 88.44 104 ASP A C 1
ATOM 801 O O . ASP A 1 104 ? -1.454 2.346 -16.936 1.00 88.44 104 ASP A O 1
ATOM 805 N N . GLU A 1 105 ? -1.208 1.780 -19.090 1.00 90.62 105 GLU A N 1
ATOM 806 C CA . GLU A 1 105 ? -2.500 1.113 -19.257 1.00 90.62 105 GLU A CA 1
ATOM 807 C C . GLU A 1 105 ? -2.491 -0.280 -18.622 1.00 90.62 105 GLU A C 1
ATOM 809 O O . GLU A 1 105 ? -3.427 -0.608 -17.892 1.00 90.62 105 GLU A O 1
ATOM 814 N N . ASP A 1 106 ? -1.396 -1.022 -18.805 1.00 91.25 106 ASP A N 1
ATOM 815 C CA . ASP A 1 106 ? -1.227 -2.398 -18.322 1.00 91.25 106 ASP A CA 1
ATOM 816 C C . ASP A 1 106 ? -0.669 -2.482 -16.892 1.00 91.25 106 ASP A C 1
ATOM 818 O O . ASP A 1 106 ? -0.683 -3.547 -16.267 1.00 91.25 106 ASP A O 1
ATOM 822 N N . LYS A 1 107 ? -0.147 -1.377 -16.342 1.00 91.69 107 LYS A N 1
ATOM 823 C CA . LYS A 1 107 ? 0.316 -1.347 -14.948 1.00 91.69 107 LYS A CA 1
ATOM 824 C C . LYS A 1 107 ? -0.855 -1.523 -13.993 1.00 91.69 107 LYS A C 1
ATOM 826 O O . LYS A 1 107 ? -1.888 -0.869 -14.113 1.00 91.69 107 LYS A O 1
ATOM 831 N N . GLU A 1 108 ? -0.632 -2.320 -12.954 1.00 90.75 108 GLU A N 1
ATOM 832 C CA . GLU A 1 108 ? -1.567 -2.424 -11.841 1.00 90.75 108 GLU A CA 1
ATOM 833 C C . GLU A 1 108 ? -1.701 -1.066 -11.131 1.00 90.75 108 GLU A C 1
ATOM 835 O O . GLU A 1 108 ? -0.712 -0.448 -10.716 1.00 90.75 108 GLU A O 1
ATOM 840 N N . LYS A 1 109 ? -2.943 -0.589 -11.022 1.00 94.19 109 LYS A N 1
ATOM 841 C CA . LYS A 1 109 ? -3.288 0.727 -10.477 1.00 94.19 109 LYS A CA 1
ATOM 842 C C . LYS A 1 109 ? -3.899 0.561 -9.097 1.00 94.19 109 LYS A C 1
ATOM 844 O O . LYS A 1 109 ? -4.989 0.018 -8.945 1.00 94.19 109 LYS A O 1
ATOM 849 N N . PHE A 1 110 ? -3.220 1.092 -8.092 1.00 94.88 110 PHE A N 1
ATOM 850 C CA . PHE A 1 110 ? -3.690 1.091 -6.715 1.00 94.88 110 PHE A CA 1
ATOM 851 C C . PHE A 1 110 ? -4.165 2.489 -6.336 1.00 94.88 110 PHE A C 1
ATOM 853 O O . PHE A 1 110 ? -3.367 3.420 -6.297 1.00 94.88 110 PHE A O 1
ATOM 860 N N . TYR A 1 111 ? -5.445 2.650 -6.025 1.00 96.06 111 TYR A N 1
ATOM 861 C CA . TYR A 1 111 ? -6.008 3.942 -5.629 1.00 96.06 111 TYR A CA 1
ATOM 862 C C . TYR A 1 111 ? -6.112 4.057 -4.111 1.00 96.06 111 TYR A C 1
ATOM 864 O O . TYR A 1 111 ? -6.347 3.073 -3.409 1.00 96.06 111 TYR A O 1
ATOM 872 N N . CYS A 1 112 ? -5.966 5.278 -3.594 1.00 96.69 112 CYS A N 1
ATOM 873 C CA . CYS A 1 112 ? -6.332 5.544 -2.211 1.00 96.69 112 CYS A CA 1
ATOM 874 C C . CYS A 1 112 ? -7.862 5.506 -2.068 1.00 96.69 112 CYS A C 1
ATOM 876 O O . CYS A 1 112 ? -8.581 6.217 -2.764 1.00 96.69 112 CYS A O 1
ATOM 878 N N . ASP A 1 113 ? -8.366 4.699 -1.138 1.00 95.19 113 ASP A N 1
ATOM 879 C CA . ASP A 1 113 ? -9.801 4.482 -0.923 1.00 95.19 113 ASP A CA 1
ATOM 880 C C . ASP A 1 113 ? -10.472 5.559 -0.043 1.00 95.19 113 ASP A C 1
ATOM 882 O O . ASP A 1 113 ? -11.692 5.551 0.161 1.00 95.19 113 ASP A O 1
ATOM 886 N N . TYR A 1 114 ? -9.708 6.534 0.454 1.00 95.25 114 TYR A N 1
ATOM 887 C CA . TYR A 1 114 ? -10.242 7.685 1.176 1.00 95.25 114 TYR A CA 1
ATOM 888 C C . TYR A 1 114 ? -10.875 8.701 0.218 1.00 95.25 114 TYR A C 1
ATOM 890 O O . TYR A 1 114 ? -10.201 9.386 -0.551 1.00 95.25 114 TYR A O 1
ATOM 898 N N . LYS A 1 115 ? -12.194 8.892 0.334 1.00 93.81 115 LYS A N 1
ATOM 899 C CA . LYS A 1 115 ? -12.977 9.799 -0.530 1.00 93.81 115 LYS A CA 1
ATOM 900 C C . LYS A 1 115 ? -12.541 11.269 -0.478 1.00 93.81 115 LYS A C 1
ATOM 902 O O . LYS A 1 115 ? -12.736 11.986 -1.447 1.00 93.81 115 LYS A O 1
ATOM 907 N N . LYS A 1 116 ? -11.936 11.705 0.630 1.00 94.06 116 LYS A N 1
ATOM 908 C CA . LYS A 1 116 ? -11.418 13.074 0.812 1.00 94.06 116 LYS A CA 1
ATOM 909 C C . LYS A 1 116 ? -9.912 13.201 0.555 1.00 94.06 116 LYS A C 1
ATOM 911 O O . LYS A 1 116 ? -9.350 14.263 0.791 1.00 94.06 116 LYS A O 1
ATOM 916 N N . CYS A 1 117 ? -9.239 12.126 0.141 1.00 96.31 117 CYS A N 1
ATOM 917 C CA . CYS A 1 117 ? -7.820 12.200 -0.180 1.00 96.31 117 CYS A CA 1
ATOM 918 C C . CYS A 1 117 ? -7.632 12.908 -1.531 1.00 96.31 117 CYS A C 1
ATOM 920 O O . CYS A 1 117 ? -8.240 12.470 -2.506 1.00 96.31 117 CYS A O 1
ATOM 922 N N . PRO A 1 118 ? -6.769 13.935 -1.630 1.00 94.56 118 PRO A N 1
ATOM 923 C CA . PRO A 1 118 ? -6.495 14.611 -2.901 1.00 94.56 118 PRO A CA 1
ATOM 924 C C . PRO A 1 118 ? -5.892 13.661 -3.944 1.00 94.56 118 PRO A C 1
ATOM 926 O O . PRO A 1 118 ? -6.085 13.844 -5.137 1.00 94.56 118 PRO A O 1
ATOM 929 N N . ARG A 1 119 ? -5.208 12.604 -3.490 1.00 95.00 119 ARG A N 1
ATOM 930 C CA . ARG A 1 119 ? -4.570 11.597 -4.340 1.00 95.00 119 ARG A CA 1
ATOM 931 C C . ARG A 1 119 ? -5.462 10.380 -4.617 1.00 95.00 119 ARG A C 1
ATOM 933 O O . ARG A 1 119 ? -4.973 9.346 -5.048 1.00 95.00 119 ARG A O 1
ATOM 940 N N . ASN A 1 120 ? -6.765 10.441 -4.335 1.00 95.38 120 ASN A N 1
ATOM 941 C CA . ASN A 1 120 ? -7.648 9.297 -4.595 1.00 95.38 120 ASN A CA 1
ATOM 942 C C . ASN A 1 120 ? -7.965 9.076 -6.083 1.00 95.38 120 ASN A C 1
ATOM 944 O O . ASN A 1 120 ? -8.365 7.972 -6.435 1.00 95.38 120 ASN A O 1
ATOM 948 N N . GLN A 1 121 ? -7.769 10.086 -6.938 1.00 94.38 121 GLN A N 1
ATOM 949 C CA . GLN A 1 121 ? -7.918 9.970 -8.395 1.00 94.38 121 GLN A CA 1
ATOM 950 C C . GLN A 1 121 ? -6.606 9.595 -9.096 1.00 94.38 121 GLN A C 1
ATOM 952 O O . GLN A 1 121 ? -6.621 9.173 -10.248 1.00 94.38 121 GLN A O 1
ATOM 957 N N . GLU A 1 122 ? -5.468 9.728 -8.411 1.00 93.88 122 GLU A N 1
ATOM 958 C CA . GLU A 1 122 ? -4.150 9.444 -8.974 1.00 93.88 122 GLU A CA 1
ATOM 959 C C . GLU A 1 122 ? -3.645 8.078 -8.487 1.00 93.88 122 GLU A C 1
ATOM 961 O O . GLU A 1 122 ? -3.402 7.903 -7.286 1.00 93.88 122 GLU A O 1
ATOM 966 N N . PRO A 1 123 ? -3.455 7.096 -9.385 1.00 94.88 123 PRO A N 1
ATOM 967 C CA . PRO A 1 123 ? -3.045 5.765 -8.977 1.00 94.88 123 PRO A CA 1
ATOM 968 C C . PRO A 1 123 ? -1.594 5.733 -8.487 1.00 94.88 123 PRO A C 1
ATOM 970 O O . PRO A 1 123 ? -0.704 6.449 -8.949 1.00 94.88 123 PRO A O 1
ATOM 973 N N . PHE A 1 124 ? -1.335 4.817 -7.566 1.00 95.00 124 PHE A N 1
ATOM 974 C CA . PHE A 1 124 ? -0.007 4.325 -7.253 1.00 95.00 124 PHE A CA 1
ATOM 975 C C . PHE A 1 124 ? 0.243 3.065 -8.083 1.00 95.00 124 PHE A C 1
ATOM 977 O O . PHE A 1 124 ? -0.585 2.167 -8.090 1.00 95.00 124 PHE A O 1
ATOM 984 N N . PHE A 1 125 ? 1.410 2.947 -8.714 1.00 92.69 125 PHE A N 1
ATOM 985 C CA . PHE A 1 125 ? 1.786 1.745 -9.483 1.00 92.69 125 PHE A CA 1
ATOM 986 C C . PHE A 1 125 ? 2.539 0.696 -8.658 1.00 92.69 125 PHE A C 1
ATOM 988 O O . PHE A 1 125 ? 3.076 -0.277 -9.180 1.00 92.69 125 PHE A O 1
ATOM 995 N N . ARG A 1 126 ? 2.687 0.940 -7.351 1.00 92.12 126 ARG A N 1
ATOM 996 C CA . ARG A 1 126 ? 3.362 0.026 -6.429 1.00 92.12 126 ARG A CA 1
ATOM 997 C C . ARG A 1 126 ? 2.606 -0.010 -5.105 1.00 92.12 126 ARG A C 1
ATOM 999 O O . ARG A 1 126 ? 2.422 1.061 -4.513 1.00 92.12 126 ARG A O 1
ATOM 1006 N N . PRO A 1 127 ? 2.287 -1.200 -4.572 1.00 93.12 127 PRO A N 1
ATOM 1007 C CA . PRO A 1 127 ? 1.567 -1.322 -3.307 1.00 93.12 127 PRO A CA 1
ATOM 1008 C C . PRO A 1 127 ? 2.359 -0.702 -2.151 1.00 93.12 127 PRO A C 1
ATOM 1010 O O . PRO A 1 127 ? 1.793 -0.027 -1.302 1.00 93.12 127 PRO A O 1
ATOM 1013 N N . GLU A 1 128 ? 3.691 -0.802 -2.159 1.00 93.56 128 GLU A N 1
ATOM 1014 C CA . GLU A 1 128 ? 4.547 -0.153 -1.155 1.00 93.56 128 GLU A CA 1
ATOM 1015 C C . GLU A 1 128 ? 4.346 1.371 -1.089 1.00 93.56 128 GLU A C 1
ATOM 1017 O O . GLU A 1 128 ? 4.363 1.963 -0.011 1.00 93.56 128 GLU A O 1
ATOM 1022 N N . ARG A 1 129 ? 4.123 2.030 -2.235 1.00 95.25 129 ARG A N 1
ATOM 1023 C CA . ARG A 1 129 ? 3.882 3.478 -2.259 1.00 95.25 129 ARG A CA 1
ATOM 1024 C C . ARG A 1 129 ? 2.508 3.818 -1.685 1.00 95.25 129 ARG A C 1
ATOM 1026 O O . ARG A 1 129 ? 2.423 4.760 -0.902 1.00 95.25 129 ARG A O 1
ATOM 1033 N N . LEU A 1 130 ? 1.480 3.030 -2.010 1.00 96.44 130 LEU A N 1
ATOM 1034 C CA . LEU A 1 130 ? 0.154 3.176 -1.405 1.00 96.44 130 LEU A CA 1
ATOM 1035 C C . LEU A 1 130 ? 0.207 2.924 0.110 1.00 96.44 130 LEU A C 1
ATOM 1037 O O . LEU A 1 130 ? -0.325 3.713 0.881 1.00 96.44 130 LEU A O 1
ATOM 1041 N N . ARG A 1 131 ? 0.906 1.879 0.559 1.00 96.38 131 ARG A N 1
ATOM 1042 C CA . ARG A 1 131 ? 1.093 1.565 1.983 1.00 96.38 131 ARG A CA 1
ATOM 1043 C C . ARG A 1 131 ? 1.704 2.737 2.748 1.00 96.38 131 ARG A C 1
ATOM 1045 O O . ARG A 1 131 ? 1.179 3.138 3.782 1.00 96.38 131 ARG A O 1
ATOM 1052 N N . ASN A 1 132 ? 2.793 3.301 2.226 1.00 95.75 132 ASN A N 1
ATOM 1053 C CA . ASN A 1 132 ? 3.446 4.458 2.836 1.00 95.75 132 ASN A CA 1
ATOM 1054 C C . ASN A 1 132 ? 2.506 5.671 2.862 1.00 95.75 132 ASN A C 1
ATOM 1056 O O . ASN A 1 132 ? 2.403 6.340 3.883 1.00 95.75 132 ASN A O 1
ATOM 1060 N N . HIS A 1 133 ? 1.740 5.902 1.793 1.00 97.00 133 HIS A N 1
ATOM 1061 C CA . HIS A 1 133 ? 0.719 6.947 1.774 1.00 97.00 133 HIS A CA 1
ATOM 1062 C C . HIS A 1 133 ? -0.348 6.753 2.867 1.00 97.00 133 HIS A C 1
ATOM 1064 O O . HIS A 1 133 ? -0.614 7.680 3.629 1.00 97.00 133 HIS A O 1
ATOM 1070 N N . LEU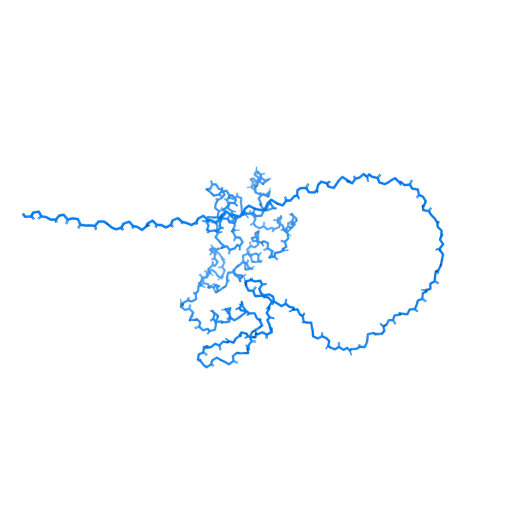 A 1 134 ? -0.921 5.554 2.993 1.00 96.62 134 LEU A N 1
ATOM 1071 C CA . LEU A 1 134 ? -1.930 5.240 4.011 1.00 96.62 134 LEU A CA 1
ATOM 1072 C C . LEU A 1 134 ? -1.377 5.424 5.435 1.00 96.62 134 LEU A C 1
ATOM 1074 O O . LEU A 1 134 ? -2.025 6.029 6.291 1.00 96.62 134 LEU A O 1
ATOM 1078 N N . ARG A 1 135 ? -0.141 4.979 5.679 1.00 95.56 135 ARG A N 1
ATOM 1079 C CA . ARG A 1 135 ? 0.533 5.132 6.974 1.00 95.56 135 ARG A CA 1
ATOM 1080 C C . ARG A 1 135 ? 0.849 6.590 7.312 1.00 95.56 135 ARG A C 1
ATOM 1082 O O . ARG A 1 135 ? 0.646 7.018 8.447 1.00 95.56 135 ARG A O 1
ATOM 1089 N N . ASP A 1 136 ? 1.370 7.354 6.358 1.00 94.81 136 ASP A N 1
ATOM 1090 C CA . ASP A 1 136 ? 1.976 8.655 6.650 1.00 94.81 136 ASP A CA 1
ATOM 1091 C C . ASP A 1 136 ? 0.961 9.803 6.512 1.00 94.81 136 ASP A C 1
ATOM 1093 O O . ASP A 1 136 ? 0.953 10.707 7.354 1.00 94.81 136 ASP A O 1
ATOM 1097 N N . TYR A 1 137 ? 0.072 9.736 5.511 1.00 96.19 137 TYR A N 1
ATOM 1098 C CA . TYR A 1 137 ? -0.958 10.746 5.228 1.00 96.19 137 TYR A CA 1
ATOM 1099 C C . TYR A 1 137 ? -2.272 10.468 5.970 1.00 96.19 137 TYR A C 1
ATOM 1101 O O . TYR A 1 137 ? -2.809 11.362 6.619 1.00 96.19 137 TYR A O 1
ATOM 1109 N N . HIS A 1 138 ? -2.768 9.225 5.940 1.00 96.00 138 HIS A N 1
ATOM 1110 C CA . HIS A 1 138 ? -4.012 8.845 6.632 1.00 96.00 138 HIS A CA 1
ATOM 1111 C C . HIS A 1 138 ? -3.810 8.384 8.076 1.00 96.00 138 HIS A C 1
ATOM 1113 O O . HIS A 1 138 ? -4.790 8.170 8.795 1.00 96.00 138 HIS A O 1
ATOM 1119 N N . LYS A 1 139 ? -2.546 8.268 8.504 1.00 95.31 139 LYS A N 1
ATOM 1120 C CA . LYS A 1 139 ? -2.157 7.782 9.829 1.00 95.31 139 LYS A CA 1
ATOM 1121 C C . LYS A 1 139 ? -2.736 6.398 10.132 1.00 95.31 139 LYS A C 1
ATOM 1123 O O . LYS A 1 139 ? -2.982 6.114 11.294 1.00 95.31 139 LYS A O 1
ATOM 1128 N N . GLU A 1 140 ? -2.960 5.543 9.130 1.00 95.69 140 GLU A N 1
ATOM 1129 C CA . GLU A 1 140 ? -3.414 4.167 9.375 1.00 95.69 140 GLU A CA 1
ATOM 1130 C C . GLU A 1 140 ? -2.385 3.374 10.199 1.00 95.69 140 GLU A C 1
ATOM 1132 O O . GLU A 1 140 ? -1.184 3.664 10.201 1.00 95.69 140 GLU A O 1
ATOM 1137 N N . ASP A 1 141 ? -2.860 2.335 10.881 1.00 93.88 141 ASP A N 1
ATOM 1138 C CA . ASP A 1 141 ? -2.079 1.459 11.751 1.00 93.88 141 ASP A CA 1
ATOM 1139 C C . ASP A 1 141 ? -1.271 0.402 10.977 1.00 93.88 141 ASP A C 1
ATOM 1141 O O . ASP A 1 141 ? -1.290 -0.781 11.299 1.00 93.88 141 ASP A O 1
ATOM 1145 N N . LEU A 1 142 ? -0.559 0.824 9.931 1.00 93.88 142 LEU A N 1
ATOM 1146 C CA . LEU A 1 142 ? 0.276 -0.045 9.099 1.00 93.88 142 LEU A CA 1
ATOM 1147 C C . LEU A 1 142 ? 1.745 0.007 9.558 1.00 93.88 142 LEU A C 1
ATOM 1149 O O . LEU A 1 142 ? 2.389 1.045 9.369 1.00 93.88 142 LEU A O 1
ATOM 1153 N N . PRO A 1 143 ? 2.313 -1.076 10.123 1.00 88.94 143 PRO A N 1
ATOM 1154 C CA . PRO A 1 143 ? 3.712 -1.097 10.552 1.00 88.94 143 PRO A CA 1
ATOM 1155 C C . PRO A 1 143 ? 4.686 -0.903 9.384 1.00 88.94 143 PRO A C 1
ATOM 1157 O O . PRO A 1 143 ? 4.345 -1.048 8.210 1.00 88.94 143 PRO A O 1
ATOM 1160 N N . LYS A 1 144 ? 5.948 -0.586 9.684 1.00 88.00 144 LYS A N 1
ATOM 1161 C CA . LYS A 1 144 ? 7.036 -0.723 8.703 1.00 88.00 144 LYS A CA 1
ATOM 1162 C C . LYS A 1 144 ? 7.461 -2.193 8.634 1.00 88.00 144 LYS A C 1
ATOM 1164 O O . LYS A 1 144 ? 7.395 -2.905 9.633 1.00 88.00 144 LYS A O 1
ATOM 1169 N N . LYS A 1 145 ? 7.917 -2.655 7.461 1.00 84.75 145 LYS A N 1
ATOM 1170 C CA . LYS A 1 145 ? 8.382 -4.043 7.299 1.00 84.75 145 LYS A CA 1
ATOM 1171 C C . LYS A 1 145 ? 9.485 -4.346 8.315 1.00 84.75 145 LYS A C 1
ATOM 1173 O O . LYS A 1 145 ? 10.473 -3.619 8.353 1.00 84.75 145 LYS A O 1
ATOM 1178 N N . GLY A 1 146 ? 9.327 -5.419 9.088 1.00 79.44 146 GLY A N 1
ATOM 1179 C CA . GLY A 1 146 ? 10.338 -5.873 10.049 1.00 79.44 146 GLY A CA 1
ATOM 1180 C C . GLY A 1 146 ? 10.458 -5.017 11.314 1.00 79.44 146 GLY A C 1
ATOM 1181 O O . GLY A 1 146 ? 11.406 -5.194 12.069 1.00 79.44 146 GLY A O 1
ATOM 1182 N N . THR A 1 147 ? 9.529 -4.091 11.563 1.00 82.50 147 THR A N 1
ATOM 1183 C CA . THR A 1 147 ? 9.503 -3.285 12.789 1.00 82.50 147 THR A CA 1
ATOM 1184 C C . THR A 1 147 ? 8.251 -3.620 13.585 1.00 82.50 147 THR A C 1
ATOM 1186 O O . THR A 1 147 ? 7.144 -3.507 13.061 1.00 82.50 147 THR A O 1
ATOM 1189 N N . LYS A 1 148 ? 8.420 -4.013 14.853 1.00 79.62 148 LYS A N 1
ATOM 1190 C CA . LYS A 1 148 ? 7.292 -4.161 15.781 1.00 79.62 148 LYS A CA 1
ATOM 1191 C C . LYS A 1 148 ? 6.684 -2.788 16.055 1.00 79.62 148 LYS A C 1
ATOM 1193 O O . LYS A 1 148 ? 7.413 -1.817 16.263 1.00 79.62 148 LYS A O 1
ATOM 1198 N N . SER A 1 149 ? 5.362 -2.702 16.043 1.00 84.56 149 SER A N 1
ATOM 1199 C CA . SER A 1 149 ? 4.665 -1.460 16.358 1.00 84.56 149 SER A CA 1
ATOM 1200 C C . SER A 1 149 ? 4.625 -1.271 17.869 1.00 84.56 149 SER A C 1
ATOM 1202 O O . SER A 1 149 ? 4.084 -2.107 18.582 1.00 84.56 149 SER A O 1
ATOM 1204 N N . SER A 1 150 ? 5.165 -0.163 18.378 1.00 86.12 150 SER A N 1
ATOM 1205 C CA . SER A 1 150 ? 5.000 0.152 19.797 1.00 86.12 150 SER A CA 1
ATOM 1206 C C . SER A 1 150 ? 3.547 0.537 20.094 1.00 86.12 150 SER A C 1
ATOM 1208 O O . SER A 1 150 ? 2.866 1.159 19.270 1.00 86.12 150 SER A O 1
ATOM 1210 N N . ALA A 1 151 ? 3.074 0.212 21.299 1.00 84.56 151 ALA A N 1
ATOM 1211 C CA . ALA A 1 151 ? 1.743 0.609 21.757 1.00 84.56 151 ALA A CA 1
ATOM 1212 C C . ALA A 1 151 ? 1.558 2.139 21.753 1.00 84.56 151 ALA A C 1
ATOM 1214 O O . ALA A 1 151 ? 0.461 2.640 21.535 1.00 84.56 151 ALA A O 1
ATOM 1215 N N . GLU A 1 152 ? 2.628 2.905 21.978 1.00 86.69 152 GLU A N 1
ATOM 1216 C CA . GLU A 1 152 ? 2.620 4.364 21.851 1.00 86.69 152 GLU A CA 1
ATOM 1217 C C . GLU A 1 152 ? 2.402 4.821 20.410 1.00 86.69 152 GLU A C 1
ATOM 1219 O O . GLU A 1 152 ? 1.477 5.589 20.157 1.00 86.69 152 GLU A O 1
ATOM 1224 N N . TRP A 1 153 ? 3.164 4.274 19.460 1.00 88.94 153 TRP A N 1
ATOM 1225 C CA . TRP A 1 153 ? 3.023 4.630 18.051 1.00 88.94 153 TRP A CA 1
ATOM 1226 C C . TRP A 1 153 ? 1.610 4.355 17.537 1.00 88.94 153 TRP A C 1
ATOM 1228 O O . TRP A 1 153 ? 1.041 5.191 16.836 1.00 88.94 153 TRP A O 1
ATOM 1238 N N . LEU A 1 154 ? 1.029 3.210 17.918 1.00 86.69 154 LEU A N 1
ATOM 1239 C CA . LEU A 1 154 ? -0.318 2.818 17.510 1.00 86.69 154 LEU A CA 1
ATOM 1240 C C . LEU A 1 154 ? -1.425 3.691 18.127 1.00 86.69 154 LEU A C 1
ATOM 1242 O O . LEU A 1 154 ? -2.451 3.887 17.480 1.00 86.69 154 LEU A O 1
ATOM 1246 N N . ARG A 1 155 ? -1.237 4.244 19.336 1.00 85.12 155 ARG A N 1
ATOM 1247 C CA . ARG A 1 155 ? -2.221 5.143 19.980 1.00 85.12 155 ARG A CA 1
ATOM 1248 C C . ARG A 1 155 ? -2.432 6.446 19.208 1.00 85.12 155 ARG A C 1
ATOM 1250 O O . ARG A 1 155 ? -3.512 7.022 19.270 1.00 85.12 155 ARG A O 1
ATOM 1257 N N . GLU A 1 156 ? -1.420 6.895 18.475 1.00 88.44 156 GLU A N 1
ATOM 1258 C CA . GLU A 1 156 ? -1.494 8.082 17.617 1.00 88.44 156 GLU A CA 1
ATOM 1259 C C . GLU A 1 156 ? -2.036 7.781 16.211 1.00 88.44 156 GLU A C 1
ATOM 1261 O O . GLU A 1 156 ? -2.218 8.695 15.402 1.00 88.44 156 GLU A O 1
ATOM 1266 N N . ARG A 1 157 ? -2.242 6.500 15.877 1.00 93.44 157 ARG A N 1
ATOM 1267 C CA . ARG A 1 157 ? -2.756 6.087 14.570 1.00 93.44 157 ARG A CA 1
ATOM 1268 C C . ARG A 1 157 ? -4.280 6.098 14.541 1.00 93.44 157 ARG A C 1
ATOM 1270 O O . ARG A 1 157 ? -4.973 5.938 15.542 1.00 93.44 157 ARG A O 1
ATOM 1277 N N . ASN A 1 158 ? -4.806 6.223 13.334 1.00 92.75 158 ASN A N 1
ATOM 1278 C CA . ASN A 1 158 ? -6.201 6.008 13.005 1.00 92.75 158 ASN A CA 1
ATOM 1279 C C . ASN A 1 158 ? -6.504 4.501 12.986 1.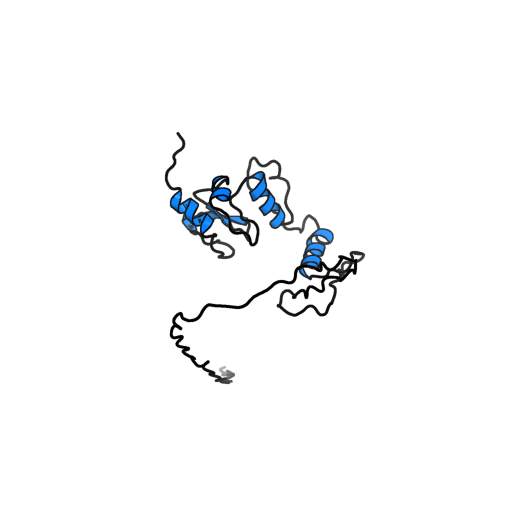00 92.75 158 ASN A C 1
ATOM 1281 O O . ASN A 1 158 ? -6.521 3.866 11.930 1.00 92.75 158 ASN A O 1
ATOM 1285 N N . VAL A 1 159 ? -6.708 3.930 14.173 1.00 92.50 159 VAL A N 1
ATOM 1286 C CA . VAL A 1 159 ? -7.092 2.526 14.351 1.00 92.50 159 VAL A CA 1
ATOM 1287 C C . VAL A 1 159 ? -8.604 2.399 14.203 1.00 92.50 159 VAL A C 1
ATOM 1289 O O . VAL A 1 159 ? -9.377 2.922 15.006 1.00 92.50 159 VAL A O 1
ATOM 1292 N N . GLN A 1 160 ? -9.037 1.687 13.169 1.00 93.25 160 GLN A N 1
ATOM 1293 C CA . GLN A 1 160 ? -10.457 1.471 12.908 1.00 93.25 160 GLN A CA 1
ATOM 1294 C C . GLN A 1 160 ? -10.965 0.262 13.709 1.00 93.25 160 GLN A C 1
ATOM 1296 O O . GLN A 1 160 ? -10.354 -0.807 13.646 1.00 93.25 160 GLN A O 1
ATOM 1301 N N . PRO A 1 161 ? -12.071 0.395 14.468 1.00 91.12 161 PRO A N 1
ATOM 1302 C CA . PRO A 1 161 ? -12.523 -0.657 15.382 1.00 91.12 161 PRO A CA 1
ATOM 1303 C C . PRO A 1 161 ? -13.261 -1.802 14.680 1.00 91.12 161 PRO A C 1
ATOM 1305 O O . PRO A 1 161 ? -13.416 -2.869 15.260 1.00 91.12 161 PRO A O 1
ATOM 1308 N N . LYS A 1 162 ? -13.760 -1.578 13.459 1.00 93.94 162 LYS A N 1
ATOM 1309 C CA . LYS A 1 162 ? -14.580 -2.554 12.718 1.00 93.94 162 LYS A CA 1
ATOM 1310 C C . LYS A 1 162 ? -13.794 -3.328 11.666 1.00 93.94 162 LYS A C 1
ATOM 1312 O O . LYS A 1 162 ? -14.141 -4.465 11.375 1.00 93.94 162 LYS A O 1
ATOM 1317 N N . TRP A 1 163 ? -12.712 -2.743 11.162 1.00 95.56 163 TRP A N 1
ATOM 1318 C CA . TRP A 1 163 ? -11.897 -3.328 10.110 1.00 95.56 163 TRP A CA 1
ATOM 1319 C C . TRP A 1 163 ? -10.410 -3.073 10.344 1.00 95.56 163 TRP A C 1
ATOM 1321 O O . TRP A 1 163 ? -9.998 -2.151 11.055 1.00 95.56 163 TRP A O 1
ATOM 1331 N N . TRP A 1 164 ? -9.585 -3.894 9.712 1.00 95.81 164 TRP A N 1
ATOM 1332 C CA . TRP A 1 164 ? -8.141 -3.712 9.649 1.00 95.81 164 TRP A CA 1
ATOM 1333 C C . TRP A 1 164 ? -7.676 -3.860 8.206 1.00 95.81 164 TRP A C 1
ATOM 1335 O O . TRP A 1 164 ? -8.326 -4.508 7.388 1.00 95.81 164 TRP A O 1
ATOM 1345 N N . ARG A 1 165 ? -6.562 -3.216 7.862 1.00 96.38 165 ARG A N 1
ATOM 1346 C CA . ARG A 1 165 ? -5.963 -3.371 6.537 1.00 96.38 165 ARG A CA 1
ATOM 1347 C C . ARG A 1 165 ? -4.854 -4.409 6.578 1.00 96.38 165 ARG A C 1
ATOM 1349 O O . ARG A 1 165 ? -3.955 -4.312 7.422 1.00 96.38 165 ARG A O 1
ATOM 1356 N N . CYS A 1 166 ? -4.900 -5.363 5.650 1.00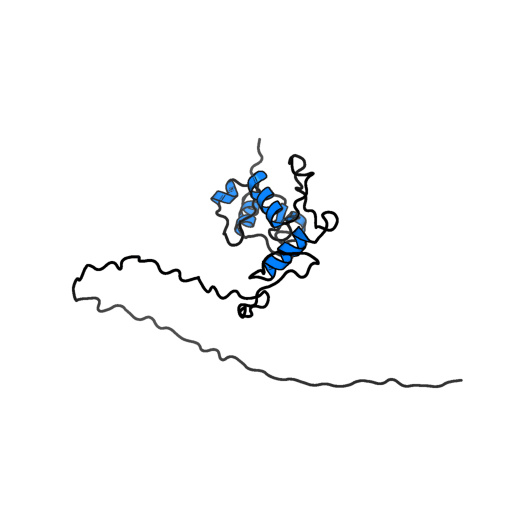 95.44 166 CYS A N 1
ATOM 1357 C CA . CYS A 1 166 ? -3.829 -6.337 5.475 1.00 95.44 166 CYS A CA 1
ATOM 1358 C C . CYS A 1 166 ? -2.541 -5.638 5.027 1.00 95.44 166 CYS A C 1
ATOM 1360 O O . CYS A 1 166 ? -2.548 -4.878 4.057 1.00 95.44 166 CYS A O 1
ATOM 1362 N N . TYR A 1 167 ? -1.420 -5.937 5.687 1.00 93.19 167 TYR A N 1
ATOM 1363 C CA . TYR A 1 167 ? -0.122 -5.365 5.337 1.00 93.19 167 TYR A CA 1
ATOM 1364 C C . TYR A 1 167 ? 0.299 -5.711 3.899 1.00 93.19 167 TYR A C 1
ATOM 1366 O O . TYR A 1 167 ? 0.787 -4.847 3.167 1.00 93.19 167 TYR A O 1
ATOM 1374 N N . THR A 1 168 ? 0.088 -6.963 3.481 1.00 92.12 168 THR A N 1
ATOM 1375 C CA . THR A 1 168 ? 0.527 -7.490 2.179 1.00 92.12 168 THR A CA 1
ATOM 1376 C C . THR A 1 168 ? -0.412 -7.086 1.048 1.00 92.12 168 THR A C 1
ATOM 1378 O O . THR A 1 168 ? 0.049 -6.519 0.062 1.00 92.12 168 THR A O 1
ATOM 1381 N N . CYS A 1 169 ? -1.714 -7.338 1.202 1.00 94.19 169 CYS A N 1
ATOM 1382 C CA . CYS A 1 169 ? -2.701 -7.138 0.135 1.00 94.19 169 CYS A CA 1
ATOM 1383 C C . CYS A 1 169 ? -3.273 -5.719 0.079 1.00 94.19 169 CYS A C 1
ATOM 1385 O O . CYS A 1 169 ? -3.873 -5.353 -0.921 1.00 94.19 169 CYS A O 1
ATOM 1387 N N . LEU A 1 170 ? -3.147 -4.935 1.157 1.00 94.81 170 LEU A N 1
ATOM 1388 C CA . LEU A 1 170 ? -3.755 -3.604 1.312 1.00 94.81 170 LEU A CA 1
ATOM 1389 C C . LEU A 1 170 ? -5.291 -3.567 1.229 1.00 94.81 170 LEU A C 1
ATOM 1391 O O . LEU A 1 170 ? -5.883 -2.487 1.251 1.00 94.81 170 LEU A O 1
ATOM 1395 N N . VAL A 1 171 ? -5.943 -4.726 1.217 1.00 94.69 171 VAL A N 1
ATOM 1396 C CA . VAL A 1 171 ? -7.400 -4.868 1.314 1.00 94.69 171 VAL A CA 1
ATOM 1397 C C . VAL A 1 171 ? -7.887 -4.578 2.733 1.00 94.69 171 VAL A C 1
ATOM 1399 O O . VAL A 1 171 ? -7.188 -4.870 3.712 1.00 94.69 171 VAL A O 1
ATOM 1402 N N . ARG A 1 172 ? -9.078 -3.981 2.840 1.00 96.00 172 ARG A N 1
ATOM 1403 C CA . ARG A 1 172 ? -9.778 -3.808 4.117 1.00 96.00 172 ARG A CA 1
ATOM 1404 C C . ARG A 1 172 ? -10.501 -5.102 4.457 1.00 96.00 172 ARG A C 1
ATOM 1406 O O . ARG A 1 172 ? -11.229 -5.636 3.629 1.00 96.00 172 ARG A O 1
ATOM 1413 N N . VAL A 1 173 ? -10.282 -5.579 5.670 1.00 96.25 173 VAL A N 1
ATOM 1414 C CA . VAL A 1 173 ? -10.836 -6.821 6.191 1.00 96.25 173 VAL A CA 1
ATOM 1415 C C . VAL A 1 173 ? -11.748 -6.460 7.354 1.00 96.25 173 VAL A C 1
ATOM 1417 O O . VAL A 1 173 ? -11.290 -5.902 8.355 1.00 96.25 173 VAL A O 1
ATOM 1420 N N . GLU A 1 174 ? -13.040 -6.741 7.209 1.00 96.38 174 GLU A N 1
ATOM 1421 C CA . GLU A 1 174 ? -14.026 -6.539 8.270 1.00 96.38 174 GLU A CA 1
ATOM 1422 C C . GLU A 1 174 ? -13.852 -7.608 9.355 1.00 96.38 174 GLU A C 1
ATOM 1424 O O . GLU A 1 174 ? -13.900 -8.812 9.095 1.00 96.38 174 GLU A O 1
ATOM 1429 N N . ILE A 1 175 ? -13.672 -7.161 10.598 1.00 95.38 175 ILE A N 1
ATOM 1430 C CA . ILE A 1 175 ? -13.367 -8.036 11.741 1.00 95.38 175 ILE A CA 1
ATOM 1431 C C . ILE A 1 175 ? -14.556 -8.936 12.068 1.00 95.38 175 ILE A C 1
ATOM 1433 O O . ILE A 1 175 ? -14.386 -10.060 12.522 1.00 95.38 175 ILE A O 1
ATOM 1437 N N . ARG A 1 176 ? -15.780 -8.469 11.816 1.00 94.81 176 ARG A N 1
ATOM 1438 C CA . ARG A 1 176 ? -16.989 -9.259 12.080 1.00 94.81 176 ARG A CA 1
ATOM 1439 C C . ARG A 1 176 ? -17.135 -10.466 11.155 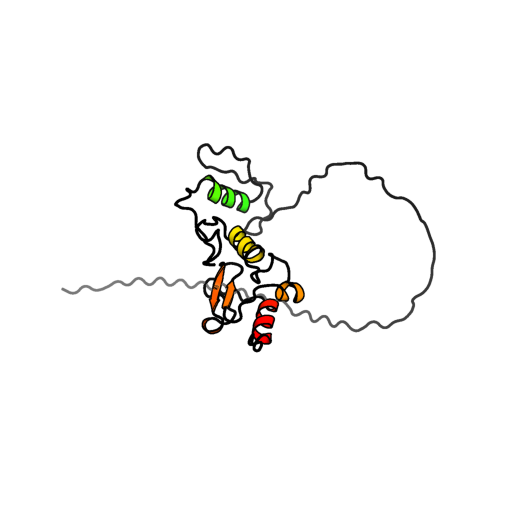1.00 94.81 176 ARG A C 1
ATOM 1441 O O . ARG A 1 176 ? -17.718 -11.455 11.575 1.00 94.81 176 ARG A O 1
ATOM 1448 N N . GLU A 1 177 ? -16.636 -10.370 9.926 1.00 95.38 177 GLU A N 1
ATOM 1449 C CA . GLU A 1 177 ? -16.819 -11.400 8.894 1.00 95.38 177 GLU A CA 1
ATOM 1450 C C . GLU A 1 177 ? -15.628 -12.354 8.832 1.00 95.38 177 GLU A C 1
ATOM 1452 O O . GLU A 1 177 ? -15.800 -13.566 8.732 1.00 95.38 177 GLU A O 1
ATOM 1457 N N . HIS A 1 178 ? -14.415 -11.809 8.928 1.00 94.81 178 HIS A N 1
ATOM 1458 C CA . HIS A 1 178 ? -13.178 -12.566 8.737 1.00 94.81 178 HIS A CA 1
ATOM 1459 C C . HIS A 1 178 ? -12.274 -12.576 9.978 1.00 94.81 178 HIS A C 1
ATOM 1461 O O . HIS A 1 178 ? -11.160 -13.105 9.938 1.00 94.81 178 HIS A O 1
ATOM 1467 N N . GLY A 1 179 ? -12.713 -11.975 11.088 1.00 94.69 179 GLY A N 1
ATOM 1468 C CA . GLY A 1 179 ? -11.880 -11.814 12.275 1.00 94.69 179 GLY A CA 1
ATOM 1469 C C . GLY A 1 179 ? -10.598 -11.045 11.956 1.00 94.69 179 GLY A C 1
ATOM 1470 O O . GLY A 1 179 ? -10.587 -10.022 11.264 1.00 94.69 179 GLY A O 1
ATOM 1471 N N . PHE A 1 180 ? -9.481 -11.579 12.436 1.00 96.19 180 PHE A N 1
ATOM 1472 C CA . PHE A 1 180 ? -8.146 -11.048 12.176 1.00 96.19 180 PHE A CA 1
ATOM 1473 C C . PHE A 1 180 ? -7.393 -11.802 11.075 1.00 96.19 180 PHE A C 1
ATOM 1475 O O . PHE A 1 180 ? -6.170 -11.716 11.008 1.00 96.19 180 PHE A O 1
ATOM 1482 N N . MET A 1 181 ? -8.097 -12.514 10.191 1.00 97.19 181 MET A N 1
ATOM 1483 C CA . MET A 1 181 ? -7.505 -13.243 9.067 1.00 97.19 181 MET A CA 1
ATOM 1484 C C . MET A 1 181 ? -7.810 -12.548 7.739 1.00 97.19 181 MET A C 1
ATOM 1486 O O . MET A 1 181 ? -8.951 -12.205 7.449 1.00 97.19 181 MET A O 1
ATOM 1490 N N . CYS A 1 182 ? -6.784 -12.304 6.923 1.00 97.06 182 CYS A N 1
ATOM 1491 C CA . CYS A 1 182 ? -6.971 -11.659 5.626 1.00 97.06 182 CYS A CA 1
ATOM 1492 C C . CYS A 1 182 ? -7.741 -12.569 4.662 1.00 97.06 182 CYS A C 1
ATOM 1494 O O . CYS A 1 182 ? -7.311 -13.692 4.423 1.00 97.06 182 CYS A O 1
ATOM 1496 N N . SER A 1 183 ? -8.794 -12.059 4.023 1.00 96.56 183 SER A N 1
ATOM 1497 C CA . SER A 1 183 ? -9.610 -12.804 3.051 1.00 96.56 183 SER A CA 1
ATOM 1498 C C . SER A 1 183 ? -8.885 -13.176 1.749 1.00 96.56 183 SER A C 1
ATOM 1500 O O . SER A 1 183 ? -9.353 -14.046 1.026 1.00 96.56 183 SER A O 1
ATOM 1502 N N . HIS A 1 184 ? -7.751 -12.536 1.435 1.00 94.75 184 HIS A N 1
ATOM 1503 C CA . HIS A 1 184 ? -7.021 -12.759 0.179 1.00 94.75 184 HIS A CA 1
ATOM 1504 C C . HIS A 1 184 ? -5.748 -13.595 0.333 1.00 94.75 184 HIS A C 1
ATOM 1506 O O . HIS A 1 184 ? -5.447 -14.419 -0.521 1.00 94.75 184 HIS A O 1
ATOM 1512 N N . CYS A 1 185 ? -4.961 -13.359 1.387 1.00 95.81 185 CYS A N 1
ATOM 1513 C CA . CYS A 1 185 ? -3.671 -14.035 1.586 1.00 95.81 185 CYS A CA 1
ATOM 1514 C C . CYS A 1 185 ? -3.588 -14.845 2.880 1.00 95.81 185 CYS A C 1
ATOM 1516 O O . CYS A 1 185 ? -2.512 -15.341 3.207 1.00 95.81 185 CYS A O 1
ATOM 1518 N N . HIS A 1 186 ? -4.684 -14.908 3.644 1.00 95.44 186 HIS A N 1
ATOM 1519 C CA . HIS A 1 186 ? -4.805 -15.613 4.926 1.00 95.44 186 HIS A CA 1
ATOM 1520 C C . HIS A 1 186 ? -3.777 -15.209 5.996 1.00 95.44 186 HIS A C 1
ATOM 1522 O O . HIS A 1 186 ? -3.693 -15.835 7.049 1.00 95.44 186 HIS A O 1
ATOM 1528 N N . GLN A 1 187 ? -3.021 -14.130 5.770 1.00 93.94 187 GLN A N 1
ATOM 1529 C CA . GLN A 1 187 ? -2.138 -13.561 6.780 1.00 93.94 187 GLN A CA 1
ATOM 1530 C C . GLN A 1 187 ? -2.965 -13.061 7.959 1.00 93.94 187 GLN A C 1
ATOM 1532 O O . GLN A 1 187 ? -3.995 -12.404 7.773 1.00 93.94 187 GLN A O 1
ATOM 1537 N N . VAL A 1 188 ? -2.490 -13.368 9.160 1.00 94.81 188 VAL A N 1
ATOM 1538 C CA . VAL A 1 188 ? -3.119 -12.950 10.411 1.00 94.81 188 VAL A CA 1
ATOM 1539 C C . VAL A 1 188 ? -2.644 -11.539 10.762 1.00 94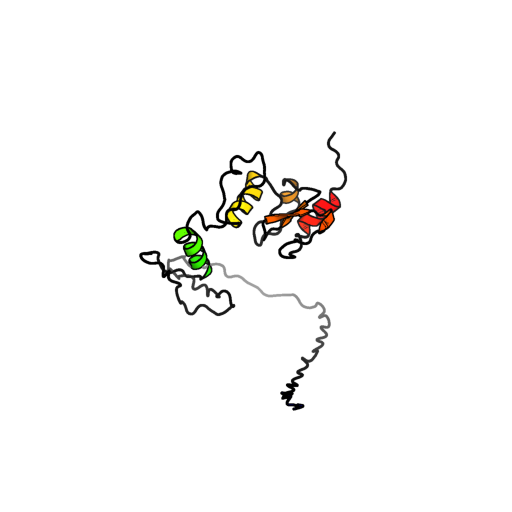.81 188 VAL A C 1
ATOM 1541 O O . VAL A 1 188 ? -1.472 -11.209 10.586 1.00 94.81 188 VAL A O 1
ATOM 1544 N N . CYS A 1 189 ? -3.560 -10.692 11.233 1.00 94.31 189 CYS A N 1
ATOM 1545 C CA . CYS A 1 189 ? -3.251 -9.349 11.723 1.00 94.31 189 CYS A CA 1
ATOM 1546 C C . CYS A 1 189 ? -2.233 -9.420 12.869 1.00 94.31 189 CYS A C 1
ATOM 1548 O O . CYS A 1 189 ? -2.277 -10.330 13.692 1.00 94.31 189 CYS A O 1
ATOM 1550 N N . GLU A 1 190 ? -1.327 -8.458 12.961 1.00 92.06 190 GLU A N 1
ATOM 1551 C CA . GLU A 1 190 ? -0.304 -8.435 14.002 1.00 92.06 190 GLU A CA 1
ATOM 1552 C C . GLU A 1 190 ? -0.931 -8.312 15.405 1.00 92.06 190 GLU A C 1
ATOM 1554 O O . GLU A 1 190 ? -1.830 -7.495 15.611 1.00 92.06 190 GLU A O 1
ATOM 1559 N N . SER A 1 191 ? -0.441 -9.082 16.387 1.00 90.56 191 SER A N 1
ATOM 1560 C CA . SER A 1 191 ? -0.993 -9.138 17.757 1.00 90.56 191 SER A CA 1
ATOM 1561 C C . SER A 1 191 ? -1.147 -7.759 18.403 1.00 90.56 191 SER A C 1
ATOM 1563 O O . SER A 1 191 ? -2.171 -7.469 19.018 1.00 90.56 191 SER A O 1
ATOM 1565 N N . ASP A 1 192 ? -0.172 -6.873 18.191 1.00 89.19 192 ASP A N 1
ATOM 1566 C CA . ASP A 1 192 ? -0.177 -5.510 18.735 1.00 89.19 192 ASP A CA 1
ATOM 1567 C C . ASP A 1 192 ? -1.372 -4.690 18.211 1.00 89.19 192 ASP A C 1
ATOM 1569 O O . ASP A 1 192 ? -1.950 -3.867 18.922 1.00 89.19 192 ASP A O 1
ATOM 1573 N N . ARG A 1 193 ? -1.787 -4.939 16.962 1.00 91.88 193 ARG A N 1
ATOM 1574 C CA . ARG A 1 193 ? -2.938 -4.286 16.321 1.00 91.88 193 ARG A CA 1
ATOM 1575 C C . ARG A 1 193 ? -4.265 -4.929 16.707 1.00 91.88 193 ARG A C 1
ATOM 1577 O O . ARG A 1 193 ? -5.278 -4.222 16.732 1.00 91.88 193 ARG A O 1
ATOM 1584 N N . GLN A 1 194 ? -4.271 -6.237 16.973 1.00 92.56 194 GLN A N 1
ATOM 1585 C CA . GLN A 1 194 ? -5.444 -6.953 17.485 1.00 92.56 194 GLN A CA 1
ATOM 1586 C C . GLN A 1 194 ? -5.798 -6.449 18.887 1.00 92.56 194 GLN A C 1
ATOM 1588 O O . GLN A 1 194 ? -6.919 -5.987 19.106 1.00 92.56 194 GLN A O 1
ATOM 1593 N N . GLY A 1 195 ? -4.810 -6.396 19.788 1.00 88.75 195 GLY A N 1
ATOM 1594 C CA . GLY A 1 195 ? -5.009 -6.001 21.184 1.00 88.75 195 GLY A CA 1
ATOM 1595 C C . GLY A 1 195 ? -5.621 -4.607 21.357 1.00 88.75 195 GLY A C 1
ATOM 1596 O O . GLY A 1 195 ? -6.418 -4.388 22.265 1.00 88.75 195 GLY A O 1
ATOM 1597 N N . LEU A 1 196 ? -5.342 -3.662 20.453 1.00 86.75 196 LEU A N 1
ATOM 1598 C CA . LEU A 1 196 ? -5.969 -2.332 20.489 1.00 86.75 196 LEU A CA 1
ATOM 1599 C C . LEU A 1 196 ? -7.447 -2.319 20.112 1.00 86.75 196 LEU A C 1
ATOM 1601 O O . LEU A 1 196 ? -8.190 -1.441 20.550 1.00 86.75 196 LEU A O 1
ATOM 1605 N N . ARG A 1 197 ? -7.873 -3.259 19.273 1.00 90.12 197 ARG A N 1
ATOM 1606 C CA . ARG A 1 197 ? -9.265 -3.362 18.832 1.00 90.12 197 ARG A CA 1
ATOM 1607 C C . ARG A 1 197 ? -10.090 -4.140 19.840 1.00 90.12 197 ARG A C 1
ATOM 1609 O O . ARG A 1 197 ? -11.198 -3.724 20.157 1.00 90.12 197 ARG A O 1
ATOM 1616 N N . GLU A 1 198 ? -9.514 -5.198 20.395 1.00 86.00 198 GLU A N 1
ATOM 1617 C CA . GLU A 1 198 ? -10.127 -5.979 21.468 1.00 86.00 198 GLU A CA 1
ATOM 1618 C C . GLU A 1 198 ? -10.190 -5.180 22.780 1.00 86.00 198 GLU A C 1
ATOM 1620 O O . GLU A 1 198 ? -11.209 -5.194 23.464 1.00 86.00 198 GLU A O 1
ATOM 1625 N N . GLY A 1 199 ? -9.159 -4.386 23.090 1.00 69.38 199 GLY A N 1
ATOM 1626 C CA . GLY A 1 199 ? -9.111 -3.525 24.278 1.00 69.38 199 GLY A CA 1
ATOM 1627 C C . GLY A 1 199 ? -9.819 -2.167 24.145 1.00 69.38 199 GLY A C 1
ATOM 1628 O O . GLY A 1 199 ? -9.915 -1.430 25.125 1.00 69.38 199 GLY A O 1
ATOM 1629 N N . GLY A 1 200 ? -10.298 -1.800 22.949 1.00 57.22 200 GLY A N 1
ATOM 1630 C CA . GLY A 1 200 ? -10.830 -0.465 22.628 1.00 57.22 200 GLY A CA 1
ATOM 1631 C C . GLY A 1 200 ? -12.357 -0.322 22.659 1.00 57.22 200 GLY A C 1
ATOM 1632 O O . GLY A 1 200 ? -12.883 0.756 22.365 1.00 57.22 200 GLY A O 1
ATOM 1633 N N . GLY A 1 201 ? -13.093 -1.379 23.001 1.00 45.88 201 GLY A N 1
ATOM 1634 C CA . GLY A 1 201 ? -14.555 -1.390 23.023 1.00 45.88 201 GLY A CA 1
ATOM 1635 C C . GLY A 1 201 ? -15.171 -0.612 24.189 1.00 45.88 201 GLY A C 1
ATOM 1636 O O . GLY A 1 201 ? -15.788 -1.239 25.036 1.00 45.88 201 GLY A O 1
ATOM 1637 N N . SER A 1 202 ? -15.003 0.719 24.257 1.00 40.75 202 SER A N 1
ATOM 1638 C CA . SER A 1 202 ? -15.913 1.694 24.909 1.00 40.75 202 SER A CA 1
ATOM 1639 C C . SER A 1 202 ? -15.264 3.076 25.051 1.00 40.75 202 SER A C 1
ATOM 1641 O O . SER A 1 202 ? -14.824 3.443 26.134 1.00 40.75 202 SER A O 1
ATOM 1643 N N . LYS A 1 203 ? -15.254 3.901 23.998 1.00 40.66 203 LYS A N 1
ATOM 1644 C CA . LYS A 1 203 ? -15.301 5.368 24.170 1.00 40.66 203 LYS A CA 1
ATOM 1645 C C . LYS A 1 203 ? -16.195 5.983 23.095 1.00 40.66 203 LYS A C 1
ATOM 1647 O O . LYS A 1 203 ? -15.726 6.400 22.039 1.00 40.66 203 LYS A O 1
ATOM 1652 N N . SER A 1 204 ? -17.500 6.026 23.381 1.00 39.78 204 SER A N 1
ATOM 1653 C CA . SER A 1 204 ? -18.443 6.923 22.705 1.00 39.78 204 SER A CA 1
ATOM 1654 C C . SER A 1 204 ? -17.966 8.359 22.894 1.00 39.78 204 SER A C 1
ATOM 1656 O O . SER A 1 204 ? -17.869 8.846 24.021 1.00 39.78 204 SER A O 1
ATOM 1658 N N . LYS A 1 205 ? -17.639 9.027 21.790 1.00 43.69 205 LYS A N 1
ATOM 1659 C CA . LYS A 1 205 ? -17.332 10.454 21.774 1.00 43.69 205 LYS A CA 1
ATOM 1660 C C . LYS A 1 205 ? -18.665 11.207 21.848 1.00 43.69 205 LYS A C 1
ATOM 1662 O O . LYS A 1 205 ? -19.459 11.115 20.914 1.00 43.69 205 LYS A O 1
ATOM 1667 N N . ARG A 1 206 ? -18.921 11.815 23.009 1.00 36.06 206 ARG A N 1
ATOM 1668 C CA . ARG A 1 206 ? -19.941 12.851 23.214 1.00 36.06 206 ARG A CA 1
ATOM 1669 C C . ARG A 1 206 ? -19.575 14.111 22.440 1.00 36.06 206 ARG A C 1
ATOM 1671 O O . ARG A 1 206 ? -18.354 14.347 22.278 1.00 36.06 206 ARG A O 1
#

Sequence (206 aa):
MSSHEASSSWDASSSWDTSSAWDTGSFTMSPMTEADYSHADSSFYSRSPTYETNGGYDTTTSYDANGVPNDGRLYVCLAPGCQHSPFKRVTDLDRHYKSVHVSDEDKEKFYCDYKKCPRNQEPFFRPERLRNHLRDYHKEDLPKKGTKSSAEWLRERNVQPKWWRCYTCLVRVEIREHGFMCSHCHQVCESDRQGLREGGGSKSKR

Radius of gyration: 29.78 Å; chains: 1; bounding box: 72×72×79 Å

pLDDT: mean 74.45, std 24.21, range [31.83, 97.19]